Protein AF-A0A5D6YHL6-F1 (afdb_monomer)

Sequence (285 aa):
MSTLKDALGLVLEFVVPGIGGTIFLALDTMSSLCYEMKENEVMCRRVLERLQFVWDELQKIQDENMLRDNQVLPKFGGAINNFMTFLKKHSRKKLLSRLASSRKLAEEVQEFHTEIDFLFKLLNLVHIAEMSAWKQQWEQDQKIQRELMQQLVNNTHLISSELHGGALVEALTELKYEIEVKGQNQSPEQVALMRQTFMSVVRTSKAKVPKLAAIDIAARVPLADAIETLKELADEEEREERRLNSMRHDRLCPECQFEVPCDNVFCGRCGERLGTFRKAAAAKP

Mean predicted aligned error: 13.37 Å

Solvent-accessible surface area (backbone atoms only — not comparable to full-atom values): 16421 Å² total; per-residue (Å²): 135,82,82,78,69,48,33,41,53,54,59,66,68,36,58,24,65,97,71,77,40,34,56,69,60,50,54,56,54,42,53,60,39,26,64,52,36,58,59,48,20,68,63,46,42,55,51,49,56,52,53,49,49,52,53,60,52,54,63,68,42,72,60,49,60,65,41,58,79,67,40,44,62,65,53,51,27,48,53,52,39,53,51,48,51,49,37,65,61,54,40,73,52,50,68,56,46,44,64,41,39,43,65,61,51,52,52,55,53,52,49,50,51,52,54,49,50,51,52,32,54,77,68,70,46,72,86,43,66,76,75,55,49,59,71,72,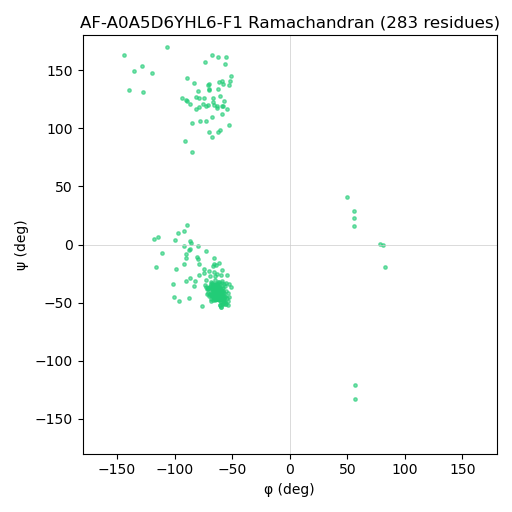44,44,66,56,48,53,48,52,28,50,54,47,46,52,60,53,58,72,40,54,66,59,50,58,73,75,40,58,71,69,64,35,34,50,32,52,44,49,33,48,45,37,52,76,74,43,36,87,83,45,57,71,68,58,45,50,51,50,51,53,45,51,55,52,50,38,70,75,66,68,56,82,61,78,80,78,69,84,76,54,70,88,75,50,77,51,71,67,58,51,52,50,53,53,47,54,52,50,55,50,51,51,51,49,50,52,53,54,56,72,67,58,53,70,40,64,36,91,88,77,63,46,79,34,55,56,87,49,57,48,33,93,86,81,63,50,77,44,77,86,74,75,79,77,78,80,80,77,131

Radius of gyration: 29.09 Å; Cα contacts (8 Å, |Δi|>4): 238; chains: 1; bounding box: 81×60×69 Å

Structure (mmCIF, N/CA/C/O backbone):
data_AF-A0A5D6YHL6-F1
#
_entry.id   AF-A0A5D6YHL6-F1
#
loop_
_atom_site.group_PDB
_atom_site.id
_atom_site.type_symbol
_atom_site.label_atom_id
_atom_site.label_alt_id
_atom_site.label_comp_id
_atom_site.label_asym_id
_atom_site.label_entity_id
_atom_site.label_seq_id
_atom_site.pdbx_PDB_ins_code
_atom_site.Cartn_x
_atom_site.Cartn_y
_atom_site.Cartn_z
_atom_site.occupancy
_atom_site.B_iso_or_equiv
_atom_site.auth_seq_id
_atom_site.auth_comp_id
_atom_site.auth_asym_id
_atom_site.auth_atom_id
_atom_site.pdbx_PDB_model_num
ATOM 1 N N . MET A 1 1 ? 26.457 -19.308 -30.724 1.00 34.94 1 MET A N 1
ATOM 2 C CA . MET A 1 1 ? 25.020 -18.984 -30.600 1.00 34.94 1 MET A CA 1
ATOM 3 C C . MET A 1 1 ? 24.812 -18.264 -29.275 1.00 34.94 1 MET A C 1
ATOM 5 O O . MET A 1 1 ? 24.469 -18.902 -28.291 1.00 34.94 1 MET A O 1
ATOM 9 N N . SER A 1 2 ? 25.118 -16.964 -29.219 1.00 39.31 2 SER A N 1
ATOM 10 C CA . SER A 1 2 ? 24.796 -16.140 -28.052 1.00 39.31 2 SER A CA 1
ATOM 11 C C . SER A 1 2 ? 23.316 -15.787 -28.125 1.00 39.31 2 SER A C 1
ATOM 13 O O . SER A 1 2 ? 22.878 -15.163 -29.090 1.00 39.31 2 SER A O 1
ATOM 15 N N . THR A 1 3 ? 22.542 -16.213 -27.138 1.00 42.41 3 THR A N 1
ATOM 16 C CA . THR A 1 3 ? 21.175 -15.743 -26.919 1.00 42.41 3 THR A CA 1
ATOM 17 C C . THR A 1 3 ? 21.216 -14.237 -26.672 1.00 42.41 3 THR A C 1
ATOM 19 O O . THR A 1 3 ? 21.521 -13.809 -25.561 1.00 42.41 3 THR A O 1
ATOM 22 N N . LEU A 1 4 ? 20.945 -13.436 -27.708 1.00 43.75 4 LEU A N 1
ATOM 23 C CA . LEU A 1 4 ? 20.456 -12.074 -27.524 1.00 43.75 4 LEU A CA 1
ATOM 24 C C . LEU A 1 4 ? 19.112 -12.212 -26.804 1.00 43.75 4 LEU A C 1
ATOM 26 O O . LEU A 1 4 ? 18.100 -12.512 -27.432 1.00 43.75 4 LEU A O 1
ATOM 30 N N . LYS A 1 5 ? 19.113 -12.071 -25.479 1.00 56.56 5 LYS A N 1
ATOM 31 C CA . LYS A 1 5 ? 17.914 -11.592 -24.802 1.00 56.56 5 LYS A CA 1
ATOM 32 C C . LYS A 1 5 ? 17.848 -10.117 -25.150 1.00 56.56 5 LYS A C 1
ATOM 34 O O . LYS A 1 5 ? 18.695 -9.354 -24.705 1.00 56.56 5 LYS A O 1
ATOM 39 N N . ASP A 1 6 ? 16.928 -9.759 -26.030 1.00 80.38 6 ASP A N 1
ATOM 40 C CA . ASP A 1 6 ? 16.609 -8.360 -26.262 1.00 80.38 6 ASP A CA 1
ATOM 41 C C . ASP A 1 6 ? 16.065 -7.728 -24.964 1.00 80.38 6 ASP A C 1
ATOM 43 O O . ASP A 1 6 ? 15.666 -8.422 -24.020 1.00 80.38 6 ASP A O 1
ATOM 47 N N . ALA A 1 7 ? 16.087 -6.395 -24.882 1.00 83.50 7 ALA A N 1
ATOM 48 C CA . ALA A 1 7 ? 15.601 -5.660 -23.713 1.00 83.50 7 ALA A CA 1
ATOM 49 C C . ALA A 1 7 ? 14.164 -6.070 -23.327 1.00 83.50 7 ALA A C 1
ATOM 51 O O . ALA A 1 7 ? 13.846 -6.180 -22.142 1.00 83.50 7 ALA A O 1
ATOM 52 N N . LEU A 1 8 ? 13.334 -6.402 -24.320 1.00 88.31 8 LEU A N 1
ATOM 53 C CA . LEU A 1 8 ? 11.987 -6.928 -24.123 1.00 88.31 8 LEU A CA 1
ATOM 54 C C . LEU A 1 8 ? 11.986 -8.276 -23.384 1.00 88.31 8 LEU A C 1
ATOM 56 O O . LEU A 1 8 ? 11.248 -8.433 -22.413 1.00 88.31 8 LEU A O 1
ATOM 60 N N . GLY A 1 9 ? 12.831 -9.231 -23.777 1.00 87.56 9 GLY A N 1
ATOM 61 C CA . GLY A 1 9 ? 12.980 -10.510 -23.083 1.00 87.56 9 GLY A CA 1
ATOM 62 C C . GLY A 1 9 ? 13.386 -10.346 -21.616 1.00 87.56 9 GLY A C 1
ATOM 63 O O . GLY A 1 9 ? 12.863 -11.044 -20.750 1.00 87.56 9 GLY A O 1
ATOM 64 N N . LEU A 1 10 ? 14.250 -9.375 -21.299 1.00 88.25 10 LEU A N 1
ATOM 65 C CA . LEU A 1 10 ? 14.609 -9.066 -19.906 1.00 88.25 10 LEU A CA 1
ATOM 66 C C . LEU A 1 10 ? 13.426 -8.546 -19.092 1.00 88.25 10 LEU A C 1
ATOM 68 O O . LEU A 1 10 ? 13.284 -8.914 -17.928 1.00 88.25 10 LEU A O 1
ATOM 72 N N . VAL A 1 11 ? 12.595 -7.700 -19.696 1.00 90.56 11 VAL A N 1
ATOM 73 C CA . VAL A 1 11 ? 11.400 -7.125 -19.071 1.00 90.56 11 VAL A CA 1
ATOM 74 C C . VAL A 1 11 ? 10.338 -8.207 -18.837 1.00 90.56 11 VAL A C 1
ATOM 76 O O . VAL A 1 11 ? 9.804 -8.311 -17.733 1.00 90.56 11 VAL A O 1
ATOM 79 N N . LEU A 1 12 ? 10.061 -9.047 -19.841 1.00 91.75 12 LEU A N 1
ATOM 80 C CA . LEU A 1 12 ? 9.034 -10.097 -19.778 1.00 91.75 12 LEU A CA 1
ATOM 81 C C . LEU A 1 12 ? 9.392 -11.237 -18.817 1.00 91.75 12 LEU A C 1
ATOM 83 O O . LEU A 1 12 ? 8.515 -11.765 -18.131 1.00 91.75 12 LEU A O 1
ATOM 87 N N . GLU A 1 13 ? 10.669 -11.612 -18.752 1.00 92.62 13 GLU A N 1
ATOM 88 C CA . GLU A 1 13 ? 11.144 -12.697 -17.888 1.00 92.62 13 GLU A CA 1
ATOM 89 C C . GLU A 1 13 ? 11.498 -12.236 -16.468 1.00 92.62 13 GLU A C 1
ATOM 91 O O . GLU A 1 13 ? 11.832 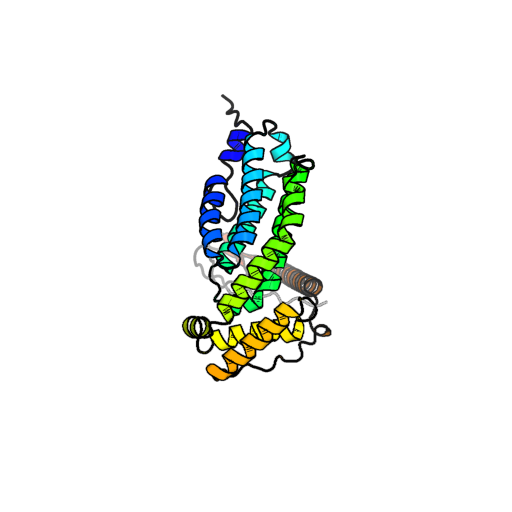-13.065 -15.618 1.00 92.62 13 GLU A O 1
ATOM 96 N N . PHE A 1 14 ? 11.439 -10.931 -16.181 1.00 93.69 14 PHE A N 1
ATOM 97 C CA . PHE A 1 14 ? 11.753 -10.424 -14.852 1.00 93.69 14 PHE A CA 1
ATOM 98 C C . PHE A 1 14 ? 10.762 -10.962 -13.812 1.00 93.69 14 PHE A C 1
ATOM 100 O O . PHE A 1 14 ? 9.556 -10.700 -13.856 1.00 93.69 14 PHE A O 1
ATOM 107 N N . VAL A 1 15 ? 11.301 -11.693 -12.836 1.00 95.69 15 VAL A N 1
ATOM 108 C CA . VAL A 1 15 ? 10.552 -12.210 -11.691 1.00 95.69 15 VAL A CA 1
ATOM 109 C C . VAL A 1 15 ? 10.606 -11.191 -10.568 1.00 95.69 15 VAL A C 1
ATOM 111 O O . VAL A 1 15 ? 11.687 -10.822 -10.110 1.00 95.69 15 VAL A O 1
ATOM 114 N N . VAL A 1 16 ? 9.439 -10.766 -10.089 1.00 95.25 16 VAL A N 1
ATOM 115 C CA . VAL A 1 16 ? 9.362 -9.779 -9.015 1.00 95.25 16 VAL A CA 1
ATOM 116 C C . VAL A 1 16 ? 9.825 -10.407 -7.690 1.00 95.25 16 VAL A C 1
ATOM 118 O O . VAL A 1 16 ? 9.196 -11.366 -7.214 1.00 95.25 16 VAL A O 1
ATOM 121 N N . PRO A 1 17 ? 10.884 -9.870 -7.049 1.00 90.88 17 PRO A N 1
ATOM 122 C CA . PRO A 1 17 ? 11.338 -10.348 -5.746 1.00 90.88 17 PRO A CA 1
ATOM 123 C C . PRO A 1 17 ? 10.231 -10.246 -4.689 1.00 90.88 17 PRO A C 1
ATOM 125 O O . PRO A 1 17 ? 9.501 -9.262 -4.638 1.00 90.88 17 PRO A O 1
ATOM 128 N N . GLY A 1 18 ? 10.091 -11.273 -3.847 1.00 90.62 18 GLY A N 1
ATOM 129 C CA . GLY A 1 18 ? 9.036 -11.355 -2.825 1.00 90.62 18 GLY A CA 1
ATOM 130 C C . GLY A 1 18 ? 7.682 -11.874 -3.331 1.00 90.62 18 GLY A C 1
ATOM 131 O O . GLY A 1 18 ? 6.898 -12.390 -2.536 1.00 90.62 18 GLY A O 1
ATOM 132 N N . ILE A 1 19 ? 7.431 -11.824 -4.646 1.00 92.06 19 ILE A N 1
ATOM 133 C CA . ILE A 1 19 ? 6.210 -12.358 -5.277 1.00 92.06 19 ILE A CA 1
ATOM 134 C C . ILE A 1 19 ? 6.473 -13.721 -5.919 1.00 92.06 19 ILE A C 1
ATOM 136 O O . ILE A 1 19 ? 5.666 -14.635 -5.773 1.00 92.06 19 ILE A O 1
ATOM 140 N N . GLY A 1 20 ? 7.590 -13.848 -6.644 1.00 90.19 20 GLY A N 1
ATOM 141 C CA . GLY A 1 20 ? 7.956 -15.062 -7.382 1.00 90.19 20 GLY A CA 1
ATOM 142 C C . GLY A 1 20 ? 7.276 -15.226 -8.749 1.00 90.19 20 GLY A C 1
ATOM 143 O O . GLY A 1 20 ? 7.559 -16.197 -9.443 1.00 90.19 20 GLY A O 1
ATOM 144 N N . GLY A 1 21 ? 6.414 -14.285 -9.156 1.00 92.62 21 GLY A N 1
ATOM 145 C CA . GLY A 1 21 ? 5.783 -14.232 -10.482 1.00 92.62 21 GLY A CA 1
ATOM 146 C C . GLY A 1 21 ? 6.360 -13.132 -11.379 1.00 92.62 21 GLY A C 1
ATOM 147 O O . GLY A 1 21 ? 7.109 -12.269 -10.914 1.00 92.62 21 GLY A O 1
ATOM 148 N N . THR A 1 22 ? 5.993 -13.150 -12.663 1.00 96.56 22 THR A N 1
ATOM 149 C CA . THR A 1 22 ? 6.334 -12.075 -13.612 1.00 96.56 22 THR A CA 1
ATOM 150 C C . THR A 1 22 ? 5.607 -10.776 -13.264 1.00 96.56 22 THR A C 1
ATOM 152 O O . THR A 1 22 ? 4.599 -10.784 -12.549 1.00 96.56 22 THR A O 1
ATOM 155 N N . ILE A 1 23 ? 6.083 -9.652 -13.808 1.00 96.38 23 ILE A N 1
ATOM 156 C CA . ILE A 1 23 ? 5.430 -8.344 -13.638 1.00 96.38 23 ILE A CA 1
ATOM 157 C C . ILE A 1 23 ? 3.958 -8.394 -14.072 1.00 96.38 23 ILE A C 1
ATOM 159 O O . ILE A 1 23 ? 3.090 -7.946 -13.326 1.00 96.38 23 ILE A O 1
ATOM 163 N N . PHE A 1 24 ? 3.665 -8.992 -15.231 1.00 95.75 24 PHE A N 1
ATOM 164 C CA . PHE A 1 24 ? 2.297 -9.127 -15.740 1.00 95.75 24 PHE A CA 1
ATOM 165 C C . PHE A 1 24 ? 1.369 -9.832 -14.738 1.00 95.75 24 PHE A C 1
ATOM 167 O O . PHE A 1 24 ? 0.319 -9.298 -14.384 1.00 95.75 24 PHE A O 1
ATOM 174 N N . LEU A 1 25 ? 1.781 -10.996 -14.222 1.00 96.38 25 LEU A N 1
ATOM 175 C CA . LEU A 1 25 ? 0.984 -11.760 -13.255 1.00 96.38 25 LEU A CA 1
ATOM 176 C C . LEU A 1 25 ? 0.795 -11.004 -11.934 1.00 96.38 25 LEU A C 1
ATOM 178 O O . LEU A 1 25 ? -0.265 -11.088 -11.308 1.00 96.38 25 LEU A O 1
ATOM 182 N N . ALA A 1 26 ? 1.811 -10.252 -11.503 1.00 97.69 26 ALA A N 1
ATOM 183 C CA . ALA A 1 26 ? 1.716 -9.423 -10.309 1.00 97.69 26 ALA A CA 1
ATOM 184 C C . ALA A 1 26 ? 0.703 -8.278 -10.490 1.00 97.69 26 ALA A C 1
ATOM 186 O O . ALA A 1 26 ? -0.121 -8.060 -9.602 1.00 97.69 26 ALA A O 1
ATOM 187 N N . LEU A 1 27 ? 0.723 -7.580 -11.633 1.00 98.00 27 LEU A N 1
ATOM 188 C CA . LEU A 1 27 ? -0.234 -6.513 -11.967 1.00 98.00 27 LEU A CA 1
ATOM 189 C C . LEU A 1 27 ? -1.673 -7.031 -12.063 1.00 98.00 27 LEU A C 1
ATOM 191 O O . LEU A 1 27 ? -2.579 -6.404 -11.513 1.00 98.00 27 LEU A O 1
ATOM 195 N N . ASP A 1 28 ? -1.876 -8.195 -12.681 1.00 96.81 28 ASP A N 1
ATOM 196 C CA . ASP A 1 28 ? -3.188 -8.848 -12.757 1.00 96.81 28 ASP A CA 1
ATOM 197 C C . ASP A 1 28 ? -3.730 -9.203 -11.360 1.00 96.81 28 ASP A C 1
ATOM 199 O O . ASP A 1 28 ? -4.843 -8.825 -10.982 1.00 96.81 28 ASP A O 1
ATOM 203 N N . THR A 1 29 ? -2.886 -9.808 -10.518 1.00 97.31 29 THR A N 1
ATOM 204 C CA . THR A 1 29 ? -3.239 -10.120 -9.122 1.00 97.31 29 THR A CA 1
ATOM 205 C C . THR A 1 29 ? -3.594 -8.856 -8.331 1.00 97.31 29 THR A C 1
ATOM 207 O O . THR A 1 29 ? -4.544 -8.848 -7.544 1.00 97.31 29 THR A O 1
ATOM 210 N N . MET A 1 30 ? -2.845 -7.767 -8.531 1.00 98.00 30 MET A N 1
ATOM 211 C CA . MET A 1 30 ? -3.113 -6.489 -7.870 1.00 98.00 30 MET A CA 1
ATOM 212 C C . MET A 1 30 ? -4.445 -5.872 -8.298 1.00 98.00 30 MET A C 1
ATOM 214 O O . MET A 1 30 ? -5.084 -5.237 -7.466 1.00 98.00 30 MET A O 1
ATOM 218 N N . SER A 1 31 ? -4.909 -6.099 -9.530 1.00 97.06 31 SER A N 1
ATOM 219 C CA . SER A 1 31 ? -6.234 -5.644 -9.974 1.00 97.06 31 SER A CA 1
ATOM 220 C C . SER A 1 31 ? -7.352 -6.211 -9.097 1.00 97.06 31 SER A C 1
ATOM 222 O O . SER A 1 31 ? -8.176 -5.458 -8.571 1.00 97.06 31 SER A O 1
ATOM 224 N N . SER A 1 32 ? -7.306 -7.521 -8.839 1.00 96.00 32 SER A N 1
ATOM 225 C CA . SER A 1 32 ? -8.266 -8.192 -7.953 1.00 96.00 32 SER A CA 1
ATOM 226 C C . SER A 1 32 ? -8.181 -7.662 -6.519 1.00 96.00 32 SER A C 1
ATOM 228 O O . SER A 1 32 ? -9.198 -7.363 -5.899 1.00 96.00 32 SER A O 1
ATOM 230 N N . LEU A 1 33 ? -6.966 -7.473 -5.997 1.00 97.50 33 LEU A N 1
ATOM 231 C CA . LEU A 1 33 ? -6.776 -6.948 -4.644 1.00 97.50 33 LEU A CA 1
ATOM 232 C C . LEU A 1 33 ? -7.235 -5.490 -4.499 1.00 97.50 33 LEU A C 1
ATOM 234 O O . LEU A 1 33 ? -7.757 -5.133 -3.448 1.00 97.50 33 LEU A O 1
ATOM 238 N N . CYS A 1 34 ? -7.068 -4.652 -5.527 1.00 98.00 34 CYS A N 1
ATOM 239 C CA . CYS A 1 34 ? -7.566 -3.276 -5.529 1.00 98.00 34 CYS A CA 1
ATOM 240 C C . CYS A 1 34 ? -9.092 -3.231 -5.390 1.00 98.00 34 CYS A C 1
ATOM 242 O O . CYS A 1 34 ? -9.596 -2.420 -4.616 1.00 98.00 34 CYS A O 1
ATOM 244 N N . TYR A 1 35 ? -9.816 -4.128 -6.067 1.00 94.69 35 TYR A N 1
ATOM 245 C CA . TYR A 1 35 ? -11.271 -4.247 -5.927 1.00 94.69 35 TYR A CA 1
ATOM 246 C C . TYR A 1 35 ? -11.693 -4.591 -4.484 1.00 94.69 35 TYR A C 1
ATOM 248 O O . TYR A 1 35 ? -12.685 -4.085 -3.964 1.00 94.69 35 TYR A O 1
ATOM 256 N N . GLU A 1 36 ? -10.892 -5.383 -3.767 1.00 95.69 36 GLU A N 1
ATOM 257 C CA . GLU A 1 36 ? -11.148 -5.726 -2.361 1.00 95.69 36 GLU A CA 1
ATOM 258 C C . GLU A 1 36 ? -10.896 -4.567 -1.370 1.00 95.69 36 GLU A C 1
ATOM 260 O O . GLU A 1 36 ? -11.199 -4.696 -0.179 1.00 95.69 36 GLU A O 1
ATOM 265 N N . MET A 1 37 ? -10.377 -3.418 -1.822 1.00 96.25 37 MET A N 1
ATOM 266 C CA . MET A 1 37 ? -10.035 -2.277 -0.956 1.00 96.25 37 MET A CA 1
ATOM 267 C C . MET A 1 37 ? -11.234 -1.406 -0.538 1.00 96.25 37 MET A C 1
ATOM 269 O O . MET A 1 37 ? -11.058 -0.475 0.262 1.00 96.25 37 MET A O 1
ATOM 273 N N . LYS A 1 38 ? -12.450 -1.730 -1.005 1.00 94.38 38 LYS A N 1
ATOM 274 C CA . LYS A 1 38 ? -13.726 -1.107 -0.599 1.00 94.38 38 LYS A CA 1
ATOM 275 C C . LYS A 1 38 ? -13.715 0.410 -0.810 1.00 94.38 38 LYS A C 1
ATOM 277 O O . LYS A 1 38 ? -13.484 0.873 -1.918 1.00 94.38 38 LYS A O 1
ATOM 282 N N . GLU A 1 39 ? -13.915 1.205 0.243 1.00 95.38 39 GLU A N 1
ATOM 283 C CA . GLU A 1 39 ? -13.923 2.667 0.149 1.00 95.38 39 GLU A CA 1
ATOM 284 C C . GLU A 1 39 ? -12.593 3.268 -0.340 1.00 95.38 39 GLU A C 1
ATOM 286 O O . GLU A 1 39 ? -12.564 4.416 -0.773 1.00 95.38 39 GLU A O 1
ATOM 291 N N . ASN A 1 40 ? -11.504 2.490 -0.313 1.00 96.38 40 ASN A N 1
ATOM 292 C CA . ASN A 1 40 ? -10.183 2.900 -0.794 1.00 96.38 40 ASN A CA 1
ATOM 293 C C . ASN A 1 40 ? -9.862 2.366 -2.207 1.00 96.38 40 ASN A C 1
ATOM 295 O O . ASN A 1 40 ? -8.744 2.573 -2.681 1.00 96.38 40 ASN A O 1
ATOM 299 N N . GLU A 1 41 ? -10.800 1.673 -2.873 1.00 96.25 41 GLU A N 1
ATOM 300 C CA . GLU A 1 41 ? -10.598 1.064 -4.200 1.00 96.25 41 GLU A CA 1
ATOM 301 C C . GLU A 1 41 ? -10.086 2.084 -5.215 1.00 96.25 41 GLU A C 1
ATOM 303 O O . GLU A 1 41 ? -9.057 1.845 -5.842 1.00 96.25 41 GLU A O 1
ATOM 308 N N . VAL A 1 42 ? -10.765 3.228 -5.349 1.00 95.69 42 VAL A N 1
ATOM 309 C CA . VAL A 1 42 ? -10.427 4.248 -6.354 1.00 95.69 42 VAL A CA 1
ATOM 310 C C . VAL A 1 42 ? -8.976 4.700 -6.198 1.00 95.69 42 VAL A C 1
ATOM 312 O O . VAL A 1 42 ? -8.209 4.643 -7.155 1.00 95.69 42 VAL A O 1
ATOM 315 N N . MET A 1 43 ? -8.566 5.048 -4.976 1.00 95.62 43 MET A N 1
ATOM 316 C CA . MET A 1 43 ? -7.202 5.492 -4.678 1.00 95.62 43 MET A CA 1
ATOM 317 C C . MET A 1 43 ? -6.161 4.412 -5.017 1.00 95.62 43 MET A C 1
ATOM 319 O O . MET A 1 43 ? -5.124 4.701 -5.607 1.00 95.62 43 MET A O 1
ATOM 323 N N . CYS A 1 44 ? -6.446 3.147 -4.696 1.00 97.62 44 CYS A N 1
ATOM 324 C CA . CYS A 1 44 ? -5.536 2.035 -4.984 1.00 97.62 44 CYS A CA 1
ATOM 325 C C . CYS A 1 44 ? -5.468 1.717 -6.483 1.00 97.62 44 CYS A C 1
ATOM 327 O O . CYS A 1 44 ? -4.394 1.440 -7.020 1.00 97.62 44 CYS A O 1
ATOM 329 N N . ARG A 1 45 ? -6.598 1.812 -7.186 1.00 96.75 45 ARG A N 1
ATOM 330 C CA . ARG A 1 45 ? -6.655 1.663 -8.638 1.00 96.75 45 ARG A CA 1
ATOM 331 C C 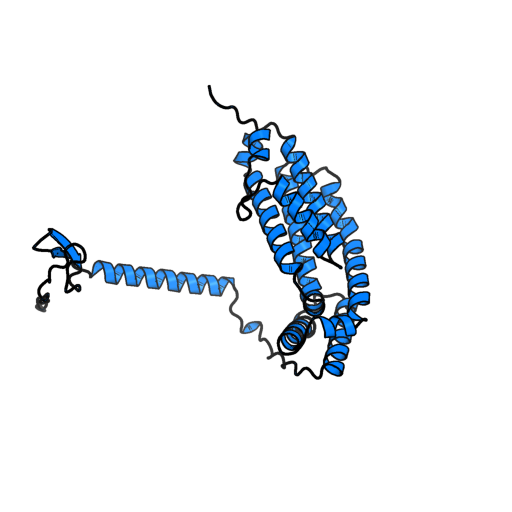. ARG A 1 45 ? -5.829 2.721 -9.358 1.00 96.75 45 ARG A C 1
ATOM 333 O O . ARG A 1 45 ? -5.149 2.370 -10.312 1.00 96.75 45 ARG A O 1
ATOM 340 N N . ARG A 1 46 ? -5.807 3.970 -8.880 1.00 95.75 46 ARG A N 1
ATOM 341 C CA . ARG A 1 46 ? -4.938 5.019 -9.447 1.00 95.75 46 ARG A CA 1
ATOM 342 C C . ARG A 1 46 ? -3.460 4.657 -9.374 1.00 95.75 46 ARG A C 1
ATOM 344 O O . ARG A 1 46 ? -2.716 4.930 -10.311 1.00 95.75 46 ARG A O 1
ATOM 351 N N . VAL A 1 47 ? -3.019 4.045 -8.275 1.00 97.19 47 VAL A N 1
ATOM 352 C CA . VAL A 1 47 ? -1.639 3.550 -8.158 1.00 97.19 47 VAL A CA 1
ATOM 353 C C . VAL A 1 47 ? -1.396 2.429 -9.168 1.00 97.19 47 VAL A C 1
ATOM 355 O O . VAL A 1 47 ? -0.406 2.476 -9.897 1.00 97.19 47 VAL A O 1
ATOM 358 N N . LEU A 1 48 ? -2.318 1.465 -9.267 1.00 97.94 48 LEU A N 1
ATOM 359 C CA . LEU A 1 48 ? -2.209 0.357 -10.217 1.00 97.94 48 LEU A CA 1
ATOM 360 C C . LEU A 1 48 ? -2.162 0.833 -11.676 1.00 97.94 48 LEU A C 1
ATOM 362 O O . LEU A 1 48 ? -1.292 0.386 -12.414 1.00 97.94 48 LEU A O 1
ATOM 366 N N . GLU A 1 49 ? -3.033 1.762 -12.073 1.00 95.94 49 GLU A N 1
ATOM 367 C CA . GLU A 1 49 ? -3.065 2.358 -13.419 1.00 95.94 49 GLU A CA 1
ATOM 368 C C . GLU A 1 49 ? -1.698 2.962 -13.781 1.00 95.94 49 GLU A C 1
ATOM 370 O O . GLU A 1 49 ? -1.187 2.775 -14.884 1.00 95.94 49 GLU A O 1
ATOM 375 N N . ARG A 1 50 ? -1.038 3.619 -12.820 1.00 96.25 50 ARG A N 1
ATOM 376 C CA . ARG A 1 50 ? 0.302 4.180 -13.028 1.00 96.25 50 ARG A CA 1
ATOM 377 C C . ARG A 1 50 ? 1.401 3.117 -13.087 1.00 96.25 50 ARG A C 1
ATOM 379 O O . ARG A 1 50 ? 2.330 3.269 -13.873 1.00 96.25 50 ARG A O 1
ATOM 386 N N . LEU A 1 51 ? 1.312 2.046 -12.296 1.00 97.25 51 LEU A N 1
ATOM 387 C CA . LEU A 1 51 ? 2.235 0.907 -12.404 1.00 97.25 51 LEU A CA 1
ATOM 388 C C . LEU A 1 51 ? 2.076 0.188 -13.753 1.00 97.25 51 LEU A C 1
ATOM 390 O O . LEU A 1 51 ? 3.073 -0.186 -14.365 1.00 97.25 51 LEU A O 1
ATOM 394 N N . GLN A 1 52 ? 0.844 0.037 -14.242 1.00 97.00 52 GLN A N 1
ATOM 395 C CA . GLN A 1 52 ? 0.557 -0.509 -15.571 1.00 97.00 52 GLN A CA 1
ATOM 396 C C . GLN A 1 52 ? 1.144 0.378 -16.674 1.00 97.00 52 GLN A C 1
ATOM 398 O O . GLN A 1 52 ? 1.781 -0.137 -17.585 1.00 97.00 52 GLN A O 1
ATOM 403 N N . PHE A 1 53 ? 1.050 1.703 -16.536 1.00 94.94 53 PHE A N 1
ATOM 404 C CA . PHE A 1 53 ? 1.706 2.623 -17.464 1.00 94.94 53 PHE A CA 1
ATOM 405 C C . PHE A 1 53 ? 3.234 2.439 -17.491 1.00 94.94 53 PHE A C 1
ATOM 407 O O . PHE A 1 53 ? 3.822 2.356 -18.566 1.00 94.94 53 PHE A O 1
ATOM 414 N N . VAL A 1 54 ? 3.892 2.312 -16.326 1.00 94.88 54 VAL A N 1
ATOM 415 C CA . VAL A 1 54 ? 5.336 1.991 -16.275 1.00 94.88 54 VAL A CA 1
ATOM 416 C C . VAL A 1 54 ? 5.625 0.692 -17.030 1.00 94.88 54 VAL A C 1
ATOM 418 O O . VAL A 1 54 ? 6.577 0.630 -17.803 1.00 94.88 54 VAL A O 1
ATOM 421 N N . TRP A 1 55 ? 4.809 -0.341 -16.822 1.00 95.75 55 TRP A N 1
ATOM 422 C CA . TRP A 1 55 ? 4.961 -1.627 -17.497 1.00 95.75 55 TRP A CA 1
ATOM 423 C C . TRP A 1 55 ? 4.829 -1.528 -19.023 1.00 95.75 55 TRP A C 1
ATOM 425 O O . TRP A 1 55 ? 5.623 -2.135 -19.746 1.00 95.75 55 TRP A O 1
ATOM 435 N N . ASP A 1 56 ? 3.874 -0.748 -19.519 1.00 94.06 56 ASP A N 1
ATOM 436 C CA . ASP A 1 56 ? 3.683 -0.531 -20.954 1.00 94.06 56 ASP A CA 1
ATOM 437 C C . ASP A 1 56 ? 4.861 0.223 -21.582 1.00 94.06 56 ASP A C 1
ATOM 439 O O . ASP A 1 56 ? 5.283 -0.107 -22.691 1.00 94.06 56 ASP A O 1
ATOM 443 N N . GLU A 1 57 ? 5.438 1.200 -20.876 1.00 92.38 57 GLU A N 1
ATOM 444 C CA . GLU A 1 57 ? 6.625 1.923 -21.345 1.00 92.38 57 GLU A CA 1
ATOM 445 C C . GLU A 1 57 ? 7.889 1.056 -21.308 1.00 92.38 57 GLU A C 1
ATOM 447 O O . GLU A 1 57 ? 8.682 1.090 -22.248 1.00 92.38 57 GLU A O 1
ATOM 452 N N . LEU A 1 58 ? 8.061 0.213 -20.284 1.00 92.88 58 LEU A N 1
ATOM 453 C CA . LEU A 1 58 ? 9.203 -0.703 -20.190 1.00 92.88 58 LEU A CA 1
ATOM 454 C C . LEU A 1 58 ? 9.284 -1.667 -21.378 1.00 92.88 58 LEU A C 1
ATOM 456 O O . LEU A 1 58 ? 10.376 -1.937 -21.869 1.00 92.88 58 LEU A O 1
ATOM 460 N N . GLN A 1 59 ? 8.143 -2.149 -21.875 1.00 92.31 59 GLN A N 1
ATOM 461 C CA . GLN A 1 59 ? 8.090 -3.043 -23.038 1.00 92.31 59 GLN A CA 1
ATOM 462 C C . GLN A 1 59 ? 8.532 -2.368 -24.348 1.00 92.31 59 GLN A C 1
ATOM 464 O O . GLN A 1 59 ? 8.852 -3.055 -25.316 1.00 92.31 59 GLN A O 1
ATOM 469 N N . LYS A 1 60 ? 8.553 -1.031 -24.401 1.00 91.50 60 LYS A N 1
ATOM 470 C CA . LYS A 1 60 ? 8.960 -0.259 -25.587 1.00 91.50 60 LYS A CA 1
ATOM 471 C C . LYS A 1 60 ? 10.457 0.056 -25.596 1.00 91.50 60 LYS A C 1
ATOM 473 O O . LYS A 1 60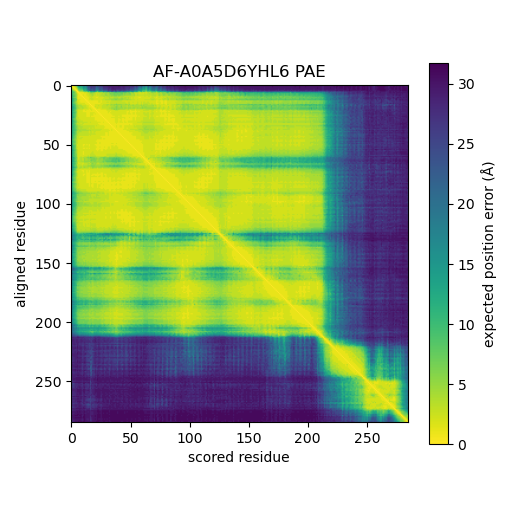 ? 10.977 0.509 -26.617 1.00 91.50 60 LYS A O 1
ATOM 478 N N . ILE A 1 61 ? 11.155 -0.166 -24.481 1.00 89.19 61 ILE A N 1
ATOM 479 C CA . ILE A 1 61 ? 12.580 0.137 -24.348 1.00 89.19 61 ILE A CA 1
ATOM 480 C C . ILE A 1 61 ? 13.399 -0.903 -25.106 1.00 89.19 61 ILE A C 1
ATOM 482 O O . ILE A 1 61 ? 13.279 -2.103 -24.881 1.00 89.19 61 ILE A O 1
ATOM 486 N N . GLN A 1 62 ? 14.267 -0.417 -25.992 1.00 87.06 62 GLN A N 1
ATOM 487 C CA . GLN A 1 62 ? 15.206 -1.247 -26.752 1.00 87.06 62 GLN A CA 1
ATOM 488 C C . GLN A 1 62 ? 16.614 -1.249 -26.140 1.00 87.06 62 GLN A C 1
ATOM 490 O O . GLN A 1 62 ? 17.392 -2.165 -26.392 1.00 87.06 62 GLN A O 1
ATOM 495 N N . ASP A 1 63 ? 16.942 -0.234 -25.335 1.00 85.81 63 ASP A N 1
ATOM 496 C CA . ASP A 1 63 ? 18.253 -0.079 -24.707 1.00 85.81 63 ASP A CA 1
ATOM 497 C C . ASP A 1 63 ? 18.342 -0.883 -23.400 1.00 85.81 63 ASP A C 1
ATOM 499 O O . ASP A 1 63 ? 17.805 -0.502 -22.358 1.00 85.81 63 ASP A O 1
ATOM 503 N N . GLU A 1 64 ? 19.042 -2.014 -23.453 1.00 85.69 64 GLU A N 1
ATOM 504 C CA . GLU A 1 64 ? 19.291 -2.874 -22.295 1.00 85.69 64 GLU A CA 1
ATOM 505 C C . GLU A 1 64 ? 20.133 -2.185 -21.208 1.00 85.69 64 GLU A C 1
ATOM 507 O O . GLU A 1 64 ? 19.892 -2.403 -20.015 1.00 85.69 64 GLU A O 1
ATOM 512 N N . ASN A 1 65 ? 21.093 -1.335 -21.587 1.00 85.12 65 ASN A N 1
ATOM 513 C CA . ASN A 1 65 ? 21.973 -0.668 -20.626 1.00 85.12 65 ASN A CA 1
ATOM 514 C C . ASN A 1 65 ? 21.177 0.328 -19.785 1.00 85.12 65 ASN A C 1
ATOM 516 O O . ASN A 1 65 ? 21.335 0.371 -18.567 1.00 85.12 65 ASN A O 1
ATOM 520 N N . MET A 1 66 ? 20.223 1.035 -20.401 1.00 84.44 66 MET A N 1
ATOM 521 C CA . MET A 1 66 ? 19.288 1.901 -19.682 1.00 84.44 66 MET A CA 1
ATOM 522 C C . MET A 1 66 ? 18.565 1.152 -18.550 1.00 84.44 66 MET A C 1
ATOM 524 O O . MET A 1 66 ? 18.410 1.703 -17.457 1.00 84.44 66 MET A O 1
ATOM 528 N N . LEU A 1 67 ? 18.142 -0.095 -18.787 1.00 85.12 67 LEU A N 1
ATOM 529 C CA . LEU A 1 67 ? 17.438 -0.914 -17.795 1.00 85.12 67 LEU A CA 1
ATOM 530 C C . LEU A 1 67 ? 18.366 -1.399 -16.675 1.00 85.12 67 LEU A C 1
ATOM 532 O O . LEU A 1 67 ? 17.975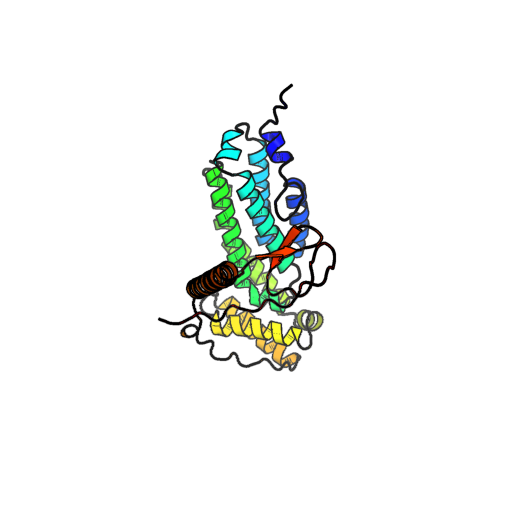 -1.383 -15.501 1.00 85.12 67 LEU A O 1
ATOM 536 N N . ARG A 1 68 ? 19.577 -1.847 -17.035 1.00 86.50 68 ARG A N 1
ATOM 537 C CA . ARG A 1 68 ? 20.554 -2.422 -16.098 1.00 86.50 68 ARG A CA 1
ATOM 538 C C . ARG A 1 68 ? 21.247 -1.361 -15.256 1.00 86.50 68 ARG A C 1
ATOM 540 O O . ARG A 1 68 ? 21.212 -1.459 -14.030 1.00 86.50 68 ARG A O 1
ATOM 547 N N . ASP A 1 69 ? 21.820 -0.349 -15.895 1.00 85.06 69 ASP A N 1
ATOM 548 C CA . ASP A 1 69 ? 22.673 0.648 -15.243 1.00 85.06 69 ASP A CA 1
ATOM 549 C C . ASP A 1 69 ? 21.868 1.505 -14.263 1.00 85.06 69 ASP A C 1
ATOM 551 O O . ASP A 1 69 ? 22.313 1.777 -13.148 1.00 85.06 69 ASP A O 1
ATOM 555 N N . ASN A 1 70 ? 20.625 1.844 -14.622 1.00 85.62 70 ASN A N 1
ATOM 556 C CA . ASN A 1 70 ? 19.724 2.598 -13.746 1.00 85.62 70 ASN A CA 1
ATOM 557 C C . ASN A 1 70 ? 18.940 1.715 -12.761 1.00 85.62 70 ASN A C 1
ATOM 559 O O . ASN A 1 70 ? 18.124 2.226 -11.988 1.00 85.62 70 ASN A O 1
ATOM 563 N N . GLN A 1 71 ? 19.167 0.395 -12.773 1.00 90.75 71 GLN A N 1
ATOM 564 C CA . GLN A 1 71 ? 18.469 -0.584 -11.934 1.00 90.75 71 GLN A CA 1
ATOM 565 C C . GLN A 1 71 ? 16.939 -0.435 -11.994 1.00 90.75 71 GLN A C 1
ATOM 567 O O . GLN A 1 71 ? 16.250 -0.530 -10.973 1.00 90.75 71 GLN A O 1
ATOM 572 N N . VAL A 1 72 ? 16.394 -0.193 -13.189 1.00 92.00 72 VAL A N 1
ATOM 573 C CA . VAL A 1 72 ? 14.970 0.130 -13.359 1.00 92.00 72 VAL A CA 1
ATOM 574 C C . VAL A 1 72 ? 14.090 -1.050 -12.953 1.00 92.00 72 VAL A C 1
ATOM 576 O O . VAL A 1 72 ? 13.159 -0.878 -12.169 1.00 92.00 72 VAL A O 1
ATOM 579 N N . LEU A 1 73 ? 14.416 -2.258 -13.428 1.00 93.44 73 LEU A N 1
ATOM 580 C CA . LEU A 1 73 ? 13.637 -3.468 -13.141 1.00 93.44 73 LEU A CA 1
ATOM 581 C C . LEU A 1 73 ? 13.636 -3.834 -11.645 1.00 93.44 73 LEU A C 1
ATOM 583 O O . LEU A 1 73 ? 12.550 -4.030 -11.103 1.00 93.44 73 LEU A O 1
ATOM 587 N N . PRO A 1 74 ? 14.780 -3.850 -10.925 1.00 94.06 74 PRO A N 1
ATOM 588 C CA . PRO A 1 74 ? 14.774 -4.022 -9.472 1.00 94.06 74 PRO A CA 1
ATOM 589 C C . PRO A 1 74 ? 13.925 -2.988 -8.725 1.00 94.06 74 PRO A C 1
ATOM 591 O O . PRO A 1 74 ? 13.164 -3.361 -7.834 1.00 94.06 74 PRO A O 1
ATOM 594 N N . LYS A 1 75 ? 14.018 -1.701 -9.087 1.00 95.31 75 LYS A N 1
ATOM 595 C CA . LYS A 1 75 ? 13.243 -0.632 -8.434 1.00 95.31 75 LYS A CA 1
ATOM 596 C C . LYS A 1 75 ? 11.747 -0.775 -8.697 1.00 95.31 75 LYS A C 1
ATOM 598 O O . LYS A 1 75 ? 10.953 -0.680 -7.768 1.00 95.31 75 LYS A O 1
ATOM 603 N N . PHE A 1 76 ? 11.367 -1.063 -9.939 1.00 96.81 76 PHE A N 1
ATOM 604 C CA . PHE A 1 76 ? 9.971 -1.288 -10.296 1.00 96.81 76 PHE A CA 1
ATOM 605 C C . PHE A 1 76 ? 9.407 -2.551 -9.637 1.00 96.81 76 PHE A C 1
ATOM 607 O O . PHE A 1 76 ? 8.314 -2.520 -9.075 1.00 96.81 76 PHE A O 1
ATOM 614 N N . GLY A 1 77 ? 10.181 -3.638 -9.614 1.00 96.56 77 GLY A N 1
ATOM 615 C CA . GLY A 1 77 ? 9.837 -4.848 -8.872 1.00 96.56 77 GLY A CA 1
ATOM 616 C C . GLY A 1 77 ? 9.645 -4.584 -7.375 1.00 96.56 77 GLY A C 1
ATOM 617 O O . GLY A 1 77 ? 8.696 -5.094 -6.782 1.00 96.56 77 GLY A O 1
ATOM 618 N N . GLY A 1 78 ? 10.492 -3.741 -6.778 1.00 97.06 78 GLY A N 1
ATOM 619 C CA . GLY A 1 78 ? 10.341 -3.271 -5.400 1.00 97.06 78 GLY A CA 1
ATOM 620 C C . GLY A 1 78 ? 9.008 -2.556 -5.169 1.00 97.06 78 GLY A C 1
ATOM 621 O O . GLY A 1 78 ? 8.257 -2.957 -4.280 1.00 97.06 78 GLY A O 1
ATOM 622 N N . ALA A 1 79 ? 8.672 -1.581 -6.018 1.00 97.75 79 ALA A N 1
ATOM 623 C CA . ALA A 1 79 ? 7.408 -0.847 -5.945 1.00 97.75 79 ALA A CA 1
ATOM 624 C C . ALA A 1 79 ? 6.186 -1.782 -6.057 1.00 97.75 79 ALA A C 1
ATOM 626 O O . ALA A 1 79 ? 5.263 -1.704 -5.245 1.00 97.75 79 ALA A O 1
ATOM 627 N N . ILE A 1 80 ? 6.205 -2.730 -7.006 1.00 98.38 80 ILE A N 1
ATOM 628 C CA . ILE A 1 80 ? 5.156 -3.754 -7.169 1.00 98.38 80 ILE A CA 1
ATOM 629 C C . ILE A 1 80 ? 5.022 -4.603 -5.898 1.00 98.38 80 ILE A C 1
ATOM 631 O O . ILE A 1 80 ? 3.915 -4.786 -5.388 1.00 98.38 80 ILE A O 1
ATOM 635 N N . ASN A 1 81 ? 6.128 -5.122 -5.363 1.00 98.00 81 ASN A N 1
ATOM 636 C CA . ASN A 1 81 ? 6.095 -5.958 -4.166 1.00 98.00 81 ASN A CA 1
ATOM 637 C C . ASN A 1 81 ? 5.574 -5.195 -2.937 1.00 98.00 81 ASN A C 1
ATOM 639 O O . ASN A 1 81 ? 4.745 -5.720 -2.182 1.00 98.00 81 ASN A O 1
ATOM 643 N N . ASN A 1 82 ? 6.018 -3.951 -2.753 1.00 98.12 82 ASN A N 1
ATOM 644 C CA . ASN A 1 82 ? 5.585 -3.093 -1.653 1.00 98.12 82 ASN A CA 1
ATOM 645 C C . ASN A 1 82 ? 4.084 -2.800 -1.752 1.00 98.12 82 ASN A C 1
ATOM 647 O O . ASN A 1 82 ? 3.353 -2.992 -0.775 1.00 98.12 82 ASN A O 1
ATOM 651 N N . PHE A 1 83 ? 3.603 -2.430 -2.941 1.00 98.50 83 PHE A N 1
ATOM 652 C CA . PHE A 1 83 ? 2.191 -2.137 -3.155 1.00 98.50 83 PHE A CA 1
ATOM 653 C C . PHE A 1 83 ? 1.311 -3.383 -3.001 1.00 98.50 83 PHE A C 1
ATOM 655 O O . PHE A 1 83 ? 0.295 -3.348 -2.307 1.00 98.50 83 PHE A O 1
ATOM 662 N N . MET A 1 84 ? 1.726 -4.534 -3.535 1.00 98.00 84 MET A N 1
ATOM 663 C CA . MET A 1 84 ? 0.988 -5.784 -3.343 1.00 98.00 84 MET A CA 1
ATOM 664 C C . MET A 1 84 ? 0.930 -6.194 -1.861 1.00 98.00 84 MET A C 1
ATOM 666 O O . MET A 1 84 ? -0.105 -6.668 -1.384 1.00 98.00 84 MET A O 1
ATOM 670 N N . THR A 1 85 ? 2.018 -6.004 -1.110 1.00 97.50 85 THR A N 1
ATOM 671 C CA . THR A 1 85 ? 2.049 -6.259 0.340 1.00 97.50 85 THR A CA 1
ATOM 672 C C . THR A 1 85 ? 1.085 -5.335 1.081 1.00 97.50 85 THR A C 1
ATOM 674 O O . THR A 1 85 ? 0.319 -5.794 1.935 1.00 97.50 85 THR A O 1
ATOM 677 N N . PHE A 1 86 ? 1.064 -4.054 0.712 1.00 97.81 86 PHE A N 1
ATOM 678 C CA . PHE A 1 86 ? 0.107 -3.075 1.215 1.00 97.81 86 PHE A CA 1
ATOM 679 C C . PHE A 1 86 ? -1.345 -3.505 0.943 1.00 97.81 86 PHE A C 1
ATOM 681 O O . PHE A 1 86 ? -2.138 -3.604 1.883 1.00 97.81 86 PHE A O 1
ATOM 688 N N . LEU A 1 87 ? -1.683 -3.872 -0.296 1.00 98.12 87 LEU A N 1
ATOM 689 C CA . LEU A 1 87 ? -3.032 -4.315 -0.662 1.00 98.12 87 LEU A CA 1
ATOM 690 C C . LEU A 1 87 ? -3.467 -5.555 0.135 1.00 98.12 87 LEU A C 1
ATOM 692 O O . LEU A 1 87 ? -4.553 -5.581 0.718 1.00 98.12 87 LEU A O 1
ATOM 696 N N . LYS A 1 88 ? -2.601 -6.572 0.247 1.00 96.56 88 LYS A N 1
ATOM 697 C CA . LYS A 1 88 ? -2.881 -7.796 1.027 1.00 96.56 88 LYS A CA 1
ATOM 698 C C . LYS A 1 88 ? -3.108 -7.508 2.514 1.00 96.56 88 LYS A C 1
ATOM 700 O O . LYS A 1 88 ? -3.942 -8.150 3.152 1.00 96.56 88 LYS A O 1
ATOM 705 N N . LYS A 1 89 ? -2.362 -6.555 3.077 1.00 95.06 89 LYS A N 1
ATOM 706 C CA . LYS A 1 89 ? -2.482 -6.140 4.479 1.00 95.06 89 LYS A CA 1
ATOM 707 C C . LYS A 1 89 ? -3.780 -5.370 4.734 1.00 95.06 89 LYS A C 1
ATOM 709 O O . LYS A 1 89 ? -4.417 -5.580 5.766 1.00 95.06 89 LYS A O 1
ATOM 714 N N . HIS A 1 90 ? -4.163 -4.469 3.831 1.00 94.88 90 HIS A N 1
ATOM 715 C CA . HIS A 1 90 ? -5.261 -3.529 4.064 1.00 94.88 90 HIS A CA 1
ATOM 716 C C . HIS A 1 90 ? -6.641 -4.055 3.631 1.00 94.88 90 HIS A C 1
ATOM 718 O O . HIS A 1 90 ? -7.617 -3.770 4.327 1.00 94.88 90 HIS A O 1
ATOM 724 N N . SER A 1 91 ? -6.729 -4.898 2.597 1.00 94.19 91 SER A N 1
ATOM 725 C CA . SER A 1 91 ? -7.979 -5.557 2.145 1.00 94.19 91 SER A CA 1
ATOM 726 C C . SER A 1 91 ? -8.683 -6.356 3.252 1.00 94.19 91 SER A C 1
ATOM 728 O O . SER A 1 91 ? -9.910 -6.395 3.349 1.00 94.19 91 SER A O 1
ATOM 730 N N . ARG A 1 92 ? -7.906 -6.950 4.164 1.00 90.88 92 ARG A N 1
ATOM 731 C CA . ARG A 1 92 ? -8.420 -7.793 5.257 1.00 90.88 92 ARG A CA 1
ATOM 732 C C . ARG A 1 92 ? -8.954 -7.007 6.455 1.00 90.88 92 ARG A C 1
ATOM 734 O O . ARG A 1 92 ? -9.575 -7.597 7.344 1.00 90.88 92 ARG A O 1
ATOM 741 N N . LYS A 1 93 ? -8.713 -5.693 6.521 1.00 92.50 93 LYS A N 1
ATOM 742 C CA . LYS A 1 93 ? -9.087 -4.886 7.687 1.00 92.50 93 LYS A CA 1
ATOM 743 C C . LYS A 1 93 ? -10.602 -4.719 7.802 1.00 92.50 93 LYS A C 1
ATOM 745 O O . LYS A 1 93 ? -11.313 -4.429 6.834 1.00 92.50 93 LYS A O 1
ATOM 750 N N . LYS A 1 94 ? -11.094 -4.837 9.034 1.00 94.25 94 LYS A N 1
ATOM 751 C CA . LYS A 1 94 ? -12.487 -4.552 9.404 1.00 94.25 94 LYS A CA 1
ATOM 752 C C . LYS A 1 94 ? -12.751 -3.047 9.423 1.00 94.25 94 LYS A C 1
ATOM 754 O O . LYS A 1 94 ? -11.818 -2.258 9.549 1.00 94.25 94 LYS A O 1
ATOM 759 N N . LEU A 1 95 ? -14.012 -2.651 9.282 1.00 95.12 95 LEU A N 1
ATOM 760 C CA . LEU A 1 95 ? -14.457 -1.273 9.064 1.00 95.12 95 LEU A CA 1
ATOM 761 C C . LEU A 1 95 ? -13.896 -0.305 10.109 1.00 95.12 95 LEU A C 1
ATOM 763 O O . LEU A 1 95 ? -13.359 0.737 9.748 1.00 95.12 95 LEU A O 1
ATOM 767 N N . LEU A 1 96 ? -13.939 -0.676 11.390 1.00 94.44 96 LEU A N 1
ATOM 768 C CA . LEU A 1 96 ? -13.453 0.194 12.461 1.00 94.44 96 LEU A CA 1
ATOM 769 C C . LEU A 1 96 ? -11.930 0.405 12.402 1.00 94.44 96 LEU A C 1
ATOM 771 O O . LEU A 1 96 ? -11.458 1.528 12.554 1.00 94.44 96 LEU A O 1
ATOM 775 N N . SER A 1 97 ? -11.168 -0.648 12.096 1.00 94.62 97 SER A N 1
ATOM 776 C CA . SER A 1 97 ? -9.718 -0.556 11.879 1.00 94.62 97 SER A CA 1
ATOM 777 C C . SER A 1 97 ? -9.373 0.212 10.597 1.00 94.62 97 SER A C 1
ATOM 779 O O . SER A 1 97 ? -8.347 0.892 10.544 1.00 94.62 97 SER A O 1
ATOM 781 N N . ARG A 1 98 ? -10.208 0.137 9.548 1.00 95.38 98 ARG A N 1
ATOM 782 C CA . ARG A 1 98 ? -10.035 0.955 8.333 1.00 95.38 98 ARG A CA 1
ATOM 783 C C . ARG A 1 98 ? -10.255 2.434 8.633 1.00 95.38 98 ARG A C 1
ATOM 785 O O . ARG A 1 98 ? -9.399 3.234 8.278 1.00 95.38 98 ARG A O 1
ATOM 792 N N . LEU A 1 99 ? -11.304 2.779 9.385 1.00 95.88 99 LEU A N 1
ATOM 793 C CA . LEU A 1 99 ? -11.536 4.147 9.856 1.00 95.88 99 LEU A CA 1
ATOM 794 C C . LEU A 1 99 ? -10.344 4.673 10.672 1.00 95.88 99 LEU A C 1
ATOM 796 O O . LEU A 1 99 ? -9.838 5.756 10.385 1.00 95.88 99 LEU A O 1
ATOM 800 N N . ALA A 1 100 ? -9.861 3.889 11.642 1.00 95.00 100 ALA A N 1
ATOM 801 C CA . ALA A 1 100 ? -8.726 4.268 12.485 1.00 95.00 100 ALA A CA 1
ATOM 802 C C . ALA A 1 100 ? -7.416 4.435 11.699 1.00 95.00 100 ALA A C 1
ATOM 804 O O . ALA A 1 100 ? -6.605 5.293 12.026 1.00 95.00 100 ALA A O 1
ATOM 805 N N . SER A 1 101 ? -7.206 3.641 10.645 1.00 94.38 101 SER A N 1
ATOM 806 C CA . SER A 1 101 ? -5.993 3.706 9.820 1.00 94.38 101 SER A CA 1
ATOM 807 C C . SER A 1 101 ? -6.140 4.530 8.538 1.00 94.38 101 SER A C 1
ATOM 809 O O . SER A 1 101 ? -5.220 4.524 7.724 1.00 94.38 101 SER A O 1
ATOM 811 N N . SER A 1 102 ? -7.244 5.265 8.365 1.00 93.81 102 SER A N 1
ATOM 812 C CA . SER A 1 102 ? -7.567 5.977 7.121 1.00 93.81 102 SER A CA 1
ATOM 813 C C . SER A 1 102 ? -6.520 7.027 6.743 1.00 93.81 102 SER A C 1
ATOM 815 O O . SER A 1 102 ? -6.114 7.082 5.585 1.00 93.81 102 SER A O 1
ATOM 817 N N . ARG A 1 103 ? -6.043 7.834 7.706 1.00 93.44 103 ARG A N 1
ATOM 818 C CA . ARG A 1 103 ? -4.978 8.820 7.451 1.00 93.44 103 ARG A CA 1
ATOM 819 C C . ARG A 1 103 ? -3.710 8.128 6.965 1.00 93.44 103 ARG A C 1
ATOM 821 O O . ARG A 1 103 ? -3.197 8.464 5.906 1.00 93.44 103 ARG A O 1
ATOM 828 N N . LYS A 1 104 ? -3.235 7.145 7.732 1.00 93.25 104 LYS A N 1
ATOM 829 C CA . LYS A 1 104 ? -2.002 6.421 7.418 1.00 93.25 104 LYS A CA 1
ATOM 830 C C . LYS A 1 104 ? -2.092 5.710 6.063 1.00 93.25 104 LYS A C 1
ATOM 832 O O . LYS A 1 104 ? -1.138 5.726 5.304 1.00 93.25 104 LYS A O 1
ATOM 837 N N . LEU A 1 105 ? -3.248 5.127 5.743 1.00 95.06 105 LEU A N 1
ATOM 838 C CA . LEU A 1 105 ? -3.503 4.522 4.437 1.00 95.06 105 LEU A CA 1
ATOM 839 C C . LEU A 1 105 ? -3.328 5.552 3.314 1.00 95.06 105 LEU A C 1
ATOM 841 O O . LEU A 1 105 ? -2.641 5.265 2.342 1.00 95.06 105 LEU A O 1
ATOM 845 N N . ALA A 1 106 ? -3.914 6.743 3.454 1.00 94.19 106 ALA A N 1
ATOM 846 C CA . ALA A 1 106 ? -3.779 7.802 2.457 1.00 94.19 106 ALA A CA 1
ATOM 847 C C . ALA A 1 106 ? -2.328 8.304 2.319 1.00 94.19 106 ALA A C 1
ATOM 849 O O . ALA A 1 106 ? -1.887 8.539 1.198 1.00 94.19 106 ALA A O 1
ATOM 850 N N . GLU A 1 107 ? -1.590 8.422 3.429 1.00 94.19 107 GLU A N 1
ATOM 851 C CA . GLU A 1 107 ? -0.151 8.741 3.431 1.00 94.19 107 GLU A CA 1
ATOM 852 C C . GLU A 1 107 ? 0.643 7.680 2.638 1.00 94.19 107 GLU A C 1
ATOM 854 O O . GLU A 1 107 ? 1.344 8.028 1.691 1.00 94.19 107 GLU A O 1
ATOM 859 N N . GLU A 1 108 ? 0.451 6.387 2.934 1.00 96.88 108 GLU A N 1
ATOM 860 C CA . GLU A 1 108 ? 1.115 5.276 2.225 1.00 96.88 108 GLU A CA 1
ATOM 861 C C . GLU A 1 108 ? 0.768 5.270 0.716 1.00 96.88 108 GLU A C 1
ATOM 863 O O . GLU A 1 108 ? 1.640 5.080 -0.130 1.00 96.88 108 GLU A O 1
ATOM 868 N N . VAL A 1 109 ? -0.488 5.546 0.336 1.00 97.06 109 VAL A N 1
ATOM 869 C CA . VAL A 1 109 ? -0.888 5.659 -1.084 1.00 97.06 109 VAL A CA 1
ATOM 870 C C . VAL A 1 109 ? -0.179 6.821 -1.790 1.00 97.06 109 VAL A C 1
ATOM 872 O O . VAL A 1 109 ? 0.281 6.674 -2.925 1.00 97.06 109 VAL A O 1
ATOM 875 N N . GLN A 1 110 ? -0.054 7.972 -1.130 1.00 95.25 110 GLN A N 1
ATOM 876 C CA . GLN A 1 110 ? 0.664 9.123 -1.676 1.00 95.25 110 GLN A CA 1
ATOM 877 C C . GLN A 1 110 ? 2.169 8.842 -1.838 1.00 95.25 110 GLN A C 1
ATOM 879 O O . GLN A 1 110 ? 2.791 9.291 -2.809 1.00 95.25 110 GLN A O 1
ATOM 884 N N . GLU A 1 111 ? 2.759 8.079 -0.918 1.00 96.06 111 GLU A N 1
ATOM 885 C CA . GLU A 1 111 ? 4.146 7.622 -1.015 1.00 96.06 111 GLU A CA 1
ATOM 886 C C . GLU A 1 111 ? 4.356 6.728 -2.244 1.00 96.06 111 GLU A C 1
ATOM 888 O O . GLU A 1 111 ? 5.291 6.981 -3.006 1.00 96.06 111 GLU A O 1
ATOM 893 N N . PHE A 1 112 ? 3.448 5.786 -2.534 1.00 97.31 112 PHE A N 1
ATOM 894 C CA . PHE A 1 112 ? 3.523 4.982 -3.764 1.00 97.31 112 PHE A CA 1
ATOM 895 C C . PHE A 1 112 ? 3.485 5.844 -5.026 1.00 97.31 112 PHE A C 1
ATOM 897 O O . PHE A 1 112 ? 4.255 5.627 -5.961 1.00 97.31 112 PHE A O 1
ATOM 904 N N . HIS A 1 113 ? 2.636 6.871 -5.064 1.00 95.69 113 HIS A N 1
ATOM 905 C CA . HIS A 1 113 ? 2.634 7.804 -6.188 1.00 95.69 113 HIS A CA 1
ATOM 906 C C . HIS A 1 113 ? 3.969 8.538 -6.357 1.00 95.69 113 HIS A C 1
ATOM 908 O O . HIS A 1 113 ? 4.396 8.773 -7.489 1.00 95.69 113 HIS A O 1
ATOM 914 N N . THR A 1 114 ? 4.633 8.874 -5.253 1.00 93.44 114 THR A N 1
ATOM 915 C CA . THR A 1 114 ? 5.947 9.530 -5.257 1.00 93.44 114 THR A CA 1
ATOM 916 C C . THR A 1 114 ? 7.056 8.568 -5.695 1.00 93.44 114 THR A C 1
ATOM 918 O O . THR A 1 114 ? 7.951 8.954 -6.449 1.00 93.44 114 THR A O 1
ATOM 921 N N . GLU A 1 115 ? 6.981 7.302 -5.285 1.00 94.56 115 GLU A N 1
ATOM 922 C CA . GLU A 1 115 ? 7.879 6.238 -5.743 1.00 94.56 115 GLU A CA 1
ATOM 923 C C . GLU A 1 115 ? 7.749 6.020 -7.261 1.00 94.56 115 GLU A C 1
ATOM 925 O O . GLU A 1 115 ? 8.751 5.939 -7.974 1.00 94.56 115 GLU A O 1
ATOM 930 N N . ILE A 1 116 ? 6.523 6.032 -7.793 1.00 95.19 116 ILE A N 1
ATOM 931 C CA . ILE A 1 116 ? 6.288 5.919 -9.239 1.00 95.19 116 ILE A CA 1
ATOM 932 C C . ILE A 1 116 ? 6.753 7.180 -9.988 1.00 95.19 116 ILE A C 1
ATOM 934 O O . ILE A 1 116 ? 7.331 7.061 -11.068 1.00 95.19 116 ILE A O 1
ATOM 938 N N . ASP A 1 117 ? 6.590 8.385 -9.420 1.00 92.75 117 ASP A N 1
ATOM 939 C CA . ASP A 1 117 ? 7.163 9.622 -9.991 1.00 92.75 117 ASP A CA 1
ATOM 940 C C . ASP A 1 117 ? 8.693 9.492 -10.163 1.00 92.75 117 ASP A C 1
ATOM 942 O O . ASP A 1 117 ? 9.263 10.009 -11.127 1.00 92.75 117 ASP A O 1
ATOM 946 N N . PHE A 1 118 ? 9.379 8.798 -9.248 1.00 91.75 118 PHE A N 1
ATOM 947 C CA . PHE A 1 118 ? 10.814 8.536 -9.368 1.00 91.75 118 PHE A CA 1
ATOM 948 C C . PHE A 1 118 ? 11.136 7.568 -10.516 1.00 91.75 118 PHE A C 1
ATOM 950 O O . PHE A 1 118 ? 12.074 7.820 -11.273 1.00 91.75 118 PHE A O 1
ATOM 957 N N . LEU A 1 119 ? 10.337 6.514 -10.710 1.00 92.69 119 LEU A N 1
ATOM 958 C CA . LEU A 1 119 ? 10.482 5.608 -11.856 1.00 92.69 119 LEU A CA 1
ATOM 959 C C . LEU A 1 119 ? 10.271 6.333 -13.191 1.00 92.69 119 LEU A C 1
ATOM 961 O O . LEU A 1 119 ? 11.056 6.140 -14.116 1.00 92.69 119 LEU A O 1
ATOM 965 N N . PHE A 1 120 ? 9.283 7.226 -13.280 1.00 91.50 120 PHE A N 1
ATOM 966 C CA . PHE A 1 120 ? 9.083 8.057 -14.473 1.00 91.50 120 PHE A CA 1
ATOM 967 C C . PHE A 1 120 ? 10.309 8.914 -14.794 1.00 91.50 120 PHE A C 1
ATOM 969 O O . PHE A 1 120 ? 10.685 9.031 -15.959 1.00 91.50 120 PHE A O 1
ATOM 976 N N . LYS A 1 121 ? 10.975 9.473 -13.777 1.00 90.62 121 LYS A N 1
ATOM 977 C CA . LYS A 1 121 ? 12.221 10.231 -13.972 1.00 90.62 121 LYS A CA 1
ATOM 978 C C . LYS A 1 121 ? 13.347 9.358 -14.515 1.00 90.62 121 LYS A C 1
ATOM 980 O O . LYS A 1 121 ? 14.006 9.773 -15.459 1.00 90.62 121 LYS A O 1
ATOM 985 N N . LEU A 1 122 ? 13.538 8.157 -13.965 1.00 89.75 122 LEU A N 1
ATOM 986 C CA . LEU A 1 122 ? 14.553 7.214 -14.457 1.00 89.75 122 LEU A CA 1
ATOM 987 C C . LEU A 1 122 ? 14.301 6.785 -15.905 1.00 89.75 122 LEU A C 1
ATOM 989 O O . LEU A 1 122 ? 15.243 6.539 -16.652 1.00 89.75 122 LEU A O 1
ATOM 993 N N . LEU A 1 123 ? 13.030 6.718 -16.298 1.00 87.94 123 LEU A N 1
ATOM 994 C CA . LEU A 1 123 ? 12.613 6.364 -17.648 1.00 87.94 123 LEU A CA 1
ATOM 995 C C . LEU A 1 123 ? 12.564 7.554 -18.621 1.00 87.94 123 LEU A C 1
ATOM 997 O O . LEU A 1 123 ? 12.169 7.378 -19.769 1.00 87.94 123 LEU A O 1
ATOM 1001 N N . ASN A 1 124 ? 12.956 8.760 -18.191 1.00 87.44 124 ASN A N 1
ATOM 1002 C CA . ASN A 1 124 ? 12.823 10.004 -18.960 1.00 87.44 124 ASN A CA 1
ATOM 1003 C C . ASN A 1 124 ? 11.379 10.310 -19.421 1.00 87.44 124 ASN A C 1
ATOM 1005 O O . ASN A 1 124 ? 11.161 11.011 -20.406 1.00 87.44 124 ASN A O 1
ATOM 1009 N N . LEU A 1 125 ? 10.378 9.854 -18.662 1.00 84.69 125 LEU A N 1
ATOM 1010 C CA . LEU A 1 125 ? 8.941 10.036 -18.925 1.00 84.69 125 LEU A CA 1
ATOM 1011 C C . LEU A 1 125 ? 8.380 11.331 -18.307 1.00 84.69 125 LEU A C 1
ATOM 1013 O O . LEU A 1 125 ? 7.174 11.499 -18.146 1.00 84.69 125 LEU A O 1
ATOM 1017 N N . VAL A 1 126 ? 9.252 12.267 -17.931 1.00 74.31 126 VAL A N 1
ATOM 1018 C CA . VAL A 1 126 ? 8.918 13.434 -17.092 1.00 74.31 126 VAL A CA 1
ATOM 1019 C C . VAL A 1 126 ? 7.966 14.446 -17.735 1.00 74.31 126 VAL A C 1
ATOM 1021 O O . VAL A 1 126 ? 7.398 15.284 -17.039 1.00 74.31 126 VAL A O 1
ATOM 1024 N N . HIS A 1 127 ? 7.794 14.387 -19.055 1.00 73.00 127 HIS A N 1
ATOM 1025 C CA . HIS A 1 127 ? 6.923 15.294 -19.808 1.00 73.00 127 HIS A CA 1
ATOM 1026 C C . HIS A 1 127 ? 5.498 14.763 -19.990 1.00 73.00 127 HIS A C 1
ATOM 1028 O O . HIS A 1 127 ? 4.667 15.433 -20.599 1.00 73.00 127 HIS A O 1
ATOM 1034 N N . ILE A 1 128 ? 5.213 13.568 -19.480 1.00 75.00 128 ILE A N 1
ATOM 1035 C CA . ILE A 1 128 ? 3.931 12.905 -19.680 1.00 75.00 128 ILE A CA 1
ATOM 1036 C C . ILE A 1 128 ? 2.905 13.418 -18.659 1.00 75.00 128 ILE A C 1
ATOM 1038 O O . ILE A 1 128 ? 3.216 13.623 -17.481 1.00 75.00 128 ILE A O 1
ATOM 1042 N N . ALA A 1 129 ? 1.670 13.632 -19.122 1.00 78.06 129 ALA A N 1
ATOM 1043 C CA . ALA A 1 129 ? 0.570 14.167 -18.318 1.00 78.06 129 ALA A CA 1
ATOM 1044 C C . ALA A 1 129 ? 0.289 13.312 -17.067 1.00 78.06 129 ALA A C 1
ATOM 1046 O O . ALA A 1 129 ? -0.004 13.847 -15.996 1.00 78.06 129 ALA A O 1
ATOM 1047 N N . GLU A 1 130 ? 0.472 11.995 -17.166 1.00 75.00 130 GLU A N 1
ATOM 1048 C CA . GLU A 1 130 ? 0.356 11.019 -16.082 1.00 75.00 130 GLU A CA 1
ATOM 1049 C C . GLU A 1 130 ? 1.234 11.361 -14.860 1.00 75.00 130 GLU A C 1
ATOM 1051 O O . GLU A 1 130 ? 0.877 10.997 -13.736 1.00 75.00 130 GLU A O 1
ATOM 1056 N N . MET A 1 131 ? 2.348 12.092 -15.026 1.00 76.12 131 MET A N 1
ATOM 1057 C CA . MET A 1 131 ? 3.217 12.495 -13.907 1.00 76.12 131 MET A CA 1
ATOM 1058 C C . MET A 1 131 ? 2.556 13.529 -12.976 1.00 76.12 131 MET A C 1
ATOM 1060 O O . MET A 1 131 ? 2.892 13.609 -11.794 1.00 76.12 131 MET A O 1
ATOM 1064 N N . SER A 1 132 ? 1.618 14.334 -13.480 1.00 78.38 132 SER A N 1
ATOM 1065 C CA . SER A 1 132 ? 0.951 15.392 -12.707 1.00 78.38 132 SER A CA 1
ATOM 1066 C C . SER A 1 132 ? -0.551 15.168 -12.521 1.00 78.38 132 SER A C 1
ATOM 1068 O O . SER A 1 132 ? -1.119 15.708 -11.570 1.00 78.38 132 SER A O 1
ATOM 1070 N N . ALA A 1 133 ? -1.182 14.330 -13.351 1.00 85.06 133 ALA A N 1
ATOM 1071 C CA . ALA A 1 133 ? -2.621 14.065 -13.316 1.00 85.06 133 ALA A CA 1
ATOM 1072 C C . ALA A 1 133 ? -3.109 13.552 -11.951 1.00 85.06 133 ALA A C 1
ATOM 1074 O O . ALA A 1 133 ? -4.129 14.018 -11.439 1.00 85.06 133 ALA A O 1
ATOM 1075 N N . TRP A 1 134 ? -2.354 12.650 -11.313 1.00 88.38 134 TRP A N 1
ATOM 1076 C CA . TRP A 1 134 ? -2.752 12.071 -10.026 1.00 88.38 134 TRP A CA 1
ATOM 1077 C C . TRP A 1 134 ? -2.856 13.124 -8.913 1.00 88.38 134 TRP A C 1
ATOM 1079 O O . TRP A 1 134 ? -3.722 13.018 -8.053 1.00 88.38 134 TRP A O 1
ATOM 1089 N N . LYS A 1 135 ? -2.033 14.183 -8.953 1.00 89.31 135 LYS A N 1
ATOM 1090 C CA . LYS A 1 135 ? -2.058 15.265 -7.951 1.00 89.31 135 LYS A CA 1
ATOM 1091 C C . LYS A 1 135 ? -3.339 16.085 -8.043 1.00 89.31 135 LYS A C 1
ATOM 1093 O O . LYS A 1 135 ? -3.848 16.528 -7.023 1.00 89.31 135 LYS A O 1
ATOM 1098 N N . GLN A 1 136 ? -3.864 16.258 -9.256 1.00 86.69 136 GLN A N 1
ATOM 1099 C CA . GLN A 1 136 ? -5.131 16.954 -9.487 1.00 86.69 136 GLN A CA 1
ATOM 1100 C C . GLN A 1 136 ? -6.331 16.101 -9.055 1.00 86.69 136 GLN A C 1
ATOM 1102 O O . GLN A 1 136 ? -7.314 16.629 -8.549 1.00 86.69 136 GLN A O 1
ATOM 1107 N N . GLN A 1 137 ? -6.243 14.781 -9.237 1.00 90.75 137 GLN A N 1
ATOM 1108 C CA . GLN A 1 137 ? -7.304 13.836 -8.873 1.00 90.75 137 GLN A CA 1
ATOM 1109 C C . GLN A 1 137 ? -7.327 13.520 -7.370 1.00 90.75 137 GLN A C 1
ATOM 1111 O O . GLN A 1 137 ? -8.381 13.210 -6.821 1.00 90.75 137 GLN A O 1
ATOM 1116 N N . TRP A 1 138 ? -6.185 13.645 -6.691 1.00 92.38 138 TRP A N 1
ATOM 1117 C CA . TRP A 1 138 ? -5.996 13.219 -5.306 1.00 92.38 138 TRP A CA 1
ATOM 1118 C C . TRP A 1 138 ? -7.023 13.790 -4.328 1.00 92.38 138 TRP A C 1
ATOM 1120 O O . TRP A 1 138 ? -7.626 13.045 -3.557 1.00 92.38 138 TRP A O 1
ATOM 1130 N N . GLU A 1 139 ? -7.263 15.102 -4.368 1.00 90.81 139 GLU A N 1
ATOM 1131 C CA . GLU A 1 139 ? -8.213 15.750 -3.457 1.00 90.81 139 GLU A CA 1
ATOM 1132 C C . GLU A 1 139 ? -9.642 15.224 -3.653 1.00 90.81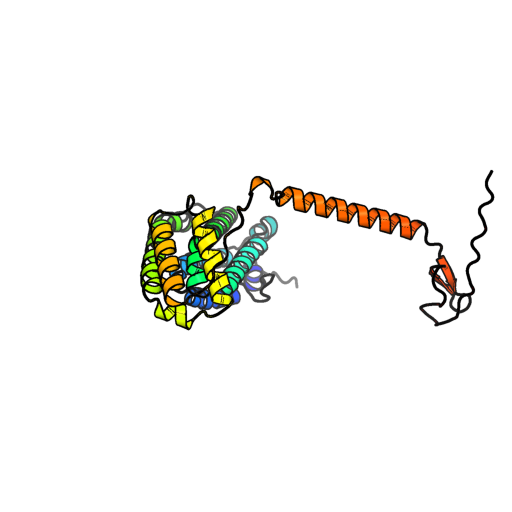 139 GLU A C 1
ATOM 1134 O O . GLU A 1 139 ? -10.383 15.029 -2.682 1.00 90.81 139 GLU A O 1
ATOM 1139 N N . GLN A 1 140 ? -10.017 14.949 -4.906 1.00 92.31 140 GLN A N 1
ATOM 1140 C CA . GLN A 1 140 ? -11.313 14.383 -5.255 1.00 92.31 140 GLN A CA 1
ATOM 1141 C C . GLN A 1 140 ? -11.423 12.925 -4.798 1.00 92.31 140 GLN A C 1
ATOM 1143 O O . GLN A 1 140 ? -12.427 12.560 -4.185 1.00 92.31 140 GLN A O 1
ATOM 1148 N N . ASP A 1 141 ? -10.393 12.110 -5.022 1.00 94.12 141 ASP A N 1
ATOM 1149 C CA . ASP A 1 141 ? -10.379 10.705 -4.610 1.00 94.12 141 ASP A CA 1
ATOM 1150 C C . ASP A 1 141 ? -10.431 10.571 -3.080 1.00 94.12 141 ASP A C 1
ATOM 1152 O O . ASP A 1 141 ? -11.196 9.766 -2.543 1.00 94.12 141 ASP A O 1
ATOM 1156 N N . GLN A 1 142 ? -9.705 11.429 -2.354 1.00 92.25 142 GLN A N 1
ATOM 1157 C CA . GLN A 1 142 ? -9.798 11.503 -0.896 1.00 92.25 142 GLN A CA 1
ATOM 1158 C C . GLN A 1 142 ? -11.196 11.922 -0.424 1.00 92.25 142 GLN A C 1
ATOM 1160 O O . GLN A 1 142 ? -11.677 11.441 0.603 1.00 92.25 142 GLN A O 1
ATOM 1165 N N . LYS A 1 143 ? -11.861 12.833 -1.143 1.00 91.56 143 LYS A N 1
ATOM 1166 C CA . LYS A 1 143 ? -13.234 13.238 -0.821 1.00 91.56 143 LYS A CA 1
ATOM 1167 C C . LYS A 1 143 ? -14.211 12.074 -1.003 1.00 91.56 143 LYS A C 1
ATOM 1169 O O . LYS A 1 143 ? -14.984 11.809 -0.086 1.00 91.56 143 LYS A O 1
ATOM 1174 N N . ILE A 1 144 ? -14.126 11.357 -2.125 1.00 92.94 144 ILE A N 1
ATOM 1175 C CA . ILE A 1 144 ? -14.949 10.170 -2.407 1.00 92.94 144 ILE A CA 1
ATOM 1176 C C . ILE A 1 144 ? -14.748 9.109 -1.317 1.00 92.94 144 ILE A C 1
ATOM 1178 O O . ILE A 1 144 ? -15.721 8.600 -0.761 1.00 92.94 144 ILE A O 1
ATOM 1182 N N . GLN A 1 145 ? -13.495 8.818 -0.958 1.00 94.75 145 GLN A N 1
ATOM 1183 C CA . GLN A 1 145 ? -13.168 7.853 0.093 1.00 94.75 145 GLN A CA 1
ATOM 1184 C C . GLN A 1 145 ? -13.799 8.235 1.441 1.00 94.75 145 GLN A C 1
ATOM 1186 O O . GLN A 1 145 ? -14.400 7.382 2.100 1.00 94.75 145 GLN A O 1
ATOM 1191 N N . ARG A 1 146 ? -13.730 9.515 1.835 1.00 92.44 146 ARG A N 1
ATOM 1192 C CA . ARG A 1 146 ? -14.343 10.005 3.082 1.00 92.44 146 ARG A CA 1
ATOM 1193 C C . ARG A 1 146 ? -15.864 9.894 3.071 1.00 92.44 146 ARG A C 1
ATOM 1195 O O . ARG A 1 146 ? -16.444 9.485 4.075 1.00 92.44 146 ARG A O 1
ATOM 1202 N N . GLU A 1 147 ? -16.511 10.234 1.959 1.00 93.62 147 GLU A N 1
ATOM 1203 C CA . GLU A 1 147 ? -17.970 10.140 1.814 1.00 93.62 147 GLU A CA 1
ATOM 1204 C C . GLU A 1 147 ? -18.450 8.684 1.920 1.00 93.62 147 GLU A C 1
ATOM 1206 O O . GLU A 1 147 ? -19.382 8.390 2.673 1.00 93.62 147 GLU A O 1
ATOM 1211 N N . LEU A 1 148 ? -17.768 7.753 1.245 1.00 94.31 148 LEU A N 1
ATOM 1212 C CA . LEU A 1 148 ? -18.056 6.318 1.341 1.00 94.31 148 LEU A CA 1
ATOM 1213 C C . LEU A 1 148 ? -17.814 5.784 2.758 1.00 94.31 148 LEU A C 1
ATOM 1215 O O . LEU A 1 148 ? -18.655 5.068 3.307 1.00 94.31 148 LEU A O 1
ATOM 1219 N N . MET A 1 149 ? -16.700 6.170 3.386 1.00 95.19 149 MET A N 1
ATOM 1220 C CA . MET A 1 149 ? -16.402 5.809 4.773 1.00 95.19 149 MET A CA 1
ATOM 1221 C C . MET A 1 149 ? -17.509 6.291 5.718 1.00 95.19 149 MET A C 1
ATOM 1223 O O . MET A 1 149 ? -17.986 5.518 6.548 1.00 95.19 149 MET A O 1
ATOM 1227 N N . GLN A 1 150 ? -17.960 7.540 5.571 1.00 94.12 150 GLN A N 1
ATOM 1228 C CA . GLN A 1 150 ? -19.029 8.113 6.387 1.00 94.12 150 GLN A CA 1
ATOM 1229 C C . GLN A 1 150 ? -20.339 7.326 6.256 1.00 94.12 150 GLN A C 1
ATOM 1231 O O . GLN A 1 150 ? -20.977 7.019 7.265 1.00 94.12 150 GLN A O 1
ATOM 1236 N N . GLN A 1 151 ? -20.727 6.958 5.033 1.00 92.69 151 GLN A N 1
ATOM 1237 C CA . GLN A 1 151 ? -21.920 6.142 4.794 1.00 92.69 151 GLN A CA 1
ATOM 1238 C C . GLN A 1 151 ? -21.827 4.777 5.492 1.00 92.69 151 GLN A C 1
ATOM 1240 O O . GLN A 1 151 ? -22.787 4.345 6.134 1.00 92.69 151 GLN A O 1
ATOM 1245 N N . LEU A 1 152 ? -20.662 4.124 5.424 1.00 92.88 152 LEU A N 1
ATOM 1246 C CA . LEU A 1 152 ? -20.438 2.809 6.024 1.00 92.88 152 LEU A CA 1
ATOM 1247 C C . LEU A 1 152 ? -20.497 2.843 7.556 1.00 92.88 152 LEU A C 1
ATOM 1249 O O . LEU A 1 152 ? -21.171 2.011 8.163 1.00 92.88 152 LEU A O 1
ATOM 1253 N N . VAL A 1 153 ? -19.815 3.796 8.198 1.00 92.69 153 VAL A N 1
ATOM 1254 C CA . VAL A 1 153 ? -19.716 3.841 9.672 1.00 92.69 153 VAL A CA 1
ATOM 1255 C C . VAL A 1 153 ? -21.004 4.317 10.346 1.00 92.69 153 VAL A C 1
ATOM 1257 O O . VAL A 1 153 ? -21.281 3.934 11.485 1.00 92.69 153 VAL A O 1
ATOM 1260 N N . ASN A 1 154 ? -21.837 5.080 9.629 1.00 89.81 154 ASN A N 1
ATOM 1261 C CA . ASN A 1 154 ? -23.178 5.440 10.091 1.00 89.81 154 ASN A CA 1
ATOM 1262 C C . ASN A 1 154 ? -24.083 4.207 10.251 1.00 89.81 154 ASN A C 1
ATOM 1264 O O . ASN A 1 154 ? -24.988 4.211 11.087 1.00 89.81 154 ASN A O 1
ATOM 1268 N N . ASN A 1 155 ? -23.811 3.118 9.527 1.00 86.25 155 ASN A N 1
ATOM 1269 C CA . ASN A 1 155 ? -24.476 1.840 9.737 1.00 86.25 155 ASN A CA 1
ATOM 1270 C C . ASN A 1 155 ? -23.778 1.037 10.850 1.00 86.25 155 ASN A C 1
ATOM 1272 O O . ASN A 1 155 ? -23.012 0.103 10.607 1.00 86.25 155 ASN A O 1
ATOM 1276 N N . THR A 1 156 ? -24.066 1.389 12.108 1.00 77.62 156 THR A N 1
ATOM 1277 C CA . THR A 1 156 ? -23.439 0.761 13.289 1.00 77.62 156 THR A CA 1
ATOM 1278 C C . THR A 1 156 ? -23.670 -0.761 13.363 1.00 77.62 156 THR A C 1
ATOM 1280 O O . THR A 1 156 ? -22.864 -1.469 13.971 1.00 77.62 156 THR A O 1
ATOM 1283 N N . HIS A 1 157 ? -24.703 -1.295 12.694 1.00 82.25 157 HIS A N 1
ATOM 1284 C CA . HIS A 1 157 ? -24.918 -2.741 12.604 1.00 82.25 157 HIS A CA 1
ATOM 1285 C C . HIS A 1 157 ? -23.784 -3.461 11.866 1.00 82.25 157 HIS A C 1
ATOM 1287 O O . HIS A 1 157 ? -23.363 -4.527 12.320 1.00 82.25 157 HIS A O 1
ATOM 1293 N N . LEU A 1 158 ? -23.226 -2.867 10.803 1.00 85.56 158 LEU A N 1
ATOM 1294 C CA . LEU A 1 158 ? -22.075 -3.437 10.091 1.00 85.56 158 LEU A CA 1
ATOM 1295 C C . LEU A 1 158 ? -20.873 -3.589 11.026 1.00 85.56 158 LEU A C 1
ATOM 1297 O O . LEU A 1 158 ? -20.262 -4.654 11.080 1.00 85.56 158 LEU A O 1
ATOM 1301 N N . ILE A 1 159 ? -20.594 -2.562 11.835 1.00 86.62 159 ILE A N 1
ATOM 1302 C CA . ILE A 1 159 ? -19.498 -2.582 12.813 1.00 86.62 159 ILE A CA 1
ATOM 1303 C C . ILE A 1 159 ? -19.717 -3.697 13.835 1.00 86.62 159 ILE A C 1
ATOM 1305 O O . ILE A 1 159 ? -18.806 -4.487 14.082 1.00 86.62 159 ILE A O 1
ATOM 1309 N N . SER A 1 160 ? -20.931 -3.788 14.389 1.00 81.44 160 SER A N 1
ATOM 1310 C CA . SER A 1 160 ? -21.257 -4.845 15.346 1.00 81.44 160 SER A CA 1
ATOM 1311 C C . SER A 1 160 ? -21.159 -6.235 14.727 1.00 81.44 160 SER A C 1
ATOM 1313 O O . SER A 1 160 ? -20.727 -7.141 15.408 1.00 81.44 160 SER A O 1
ATOM 1315 N N . SER A 1 161 ? -21.474 -6.415 13.440 1.00 86.88 161 SER A N 1
ATOM 1316 C CA . SER A 1 161 ? -21.371 -7.725 12.784 1.00 86.88 161 SER A CA 1
ATOM 1317 C C . SER A 1 161 ? -19.925 -8.168 12.522 1.00 86.88 161 SER A C 1
ATOM 1319 O O . SER A 1 161 ? -19.636 -9.363 12.540 1.00 86.88 161 SER A O 1
ATOM 1321 N N . GLU A 1 162 ? -19.004 -7.222 12.303 1.00 90.31 162 GLU A N 1
ATOM 1322 C CA . GLU A 1 162 ? -17.610 -7.519 11.958 1.00 90.31 162 GLU A CA 1
ATOM 1323 C C . GLU A 1 162 ? -16.700 -7.740 13.176 1.00 90.31 162 GLU A C 1
ATOM 1325 O O . GLU A 1 162 ? -15.696 -8.448 13.055 1.00 90.31 162 GLU A O 1
ATOM 1330 N N . LEU A 1 163 ? -17.003 -7.119 14.323 1.00 89.44 163 LEU A N 1
ATOM 1331 C CA . LEU A 1 163 ? -16.105 -7.052 15.481 1.00 89.44 163 LEU A CA 1
ATOM 1332 C C . LEU A 1 163 ? -16.847 -7.233 16.807 1.00 89.44 163 LEU A C 1
ATOM 1334 O O . LEU A 1 163 ? -17.831 -6.556 17.090 1.00 89.44 163 LEU A O 1
ATOM 1338 N N . HIS A 1 164 ? -16.295 -8.086 17.672 1.00 89.00 164 HIS A N 1
ATOM 1339 C CA . HIS A 1 164 ? -16.812 -8.354 19.014 1.00 89.00 164 HIS A CA 1
ATOM 1340 C C . HIS A 1 164 ? -15.662 -8.576 20.006 1.00 89.00 164 HIS A C 1
ATOM 1342 O O . HIS A 1 164 ? -14.528 -8.859 19.610 1.00 89.00 164 HIS A O 1
ATOM 1348 N N . GLY A 1 165 ? -15.956 -8.484 21.306 1.00 89.44 165 GLY A N 1
ATOM 1349 C CA . GLY A 1 165 ? -15.017 -8.855 22.369 1.00 89.44 165 GLY A CA 1
ATOM 1350 C C . GLY A 1 165 ? -13.683 -8.103 22.299 1.00 89.44 165 GLY A C 1
ATOM 1351 O O . GLY A 1 165 ? -13.661 -6.883 22.137 1.00 89.44 165 GLY A O 1
ATOM 1352 N N . GLY A 1 166 ? -12.571 -8.833 22.428 1.00 90.38 166 GLY A N 1
ATOM 1353 C CA . GLY A 1 166 ? -11.219 -8.260 22.436 1.00 90.38 166 GLY A CA 1
ATOM 1354 C C . GLY A 1 166 ? -10.862 -7.499 21.156 1.00 90.38 166 GLY A C 1
ATOM 1355 O O . GLY A 1 166 ? -10.359 -6.384 21.244 1.00 90.38 166 GLY A O 1
ATOM 1356 N N . ALA A 1 167 ? -11.215 -8.034 19.983 1.00 90.19 167 ALA A N 1
ATOM 1357 C CA . ALA A 1 167 ? -10.928 -7.395 18.695 1.00 90.19 167 ALA A CA 1
ATOM 1358 C C . ALA A 1 167 ? -11.661 -6.050 18.528 1.00 90.19 167 ALA A C 1
ATOM 1360 O O . ALA A 1 167 ? -11.129 -5.107 17.945 1.00 90.19 167 ALA A O 1
ATOM 1361 N N . LEU A 1 168 ? -12.877 -5.933 19.077 1.00 92.81 168 LEU A N 1
ATOM 1362 C CA . LEU A 1 168 ? -13.595 -4.658 19.108 1.00 92.81 168 LEU A CA 1
ATOM 1363 C C . LEU A 1 168 ? -12.895 -3.641 20.020 1.00 92.81 168 LEU A C 1
ATOM 1365 O O . LEU A 1 168 ? -12.773 -2.473 19.657 1.00 92.81 168 LEU A O 1
ATOM 1369 N N . VAL A 1 169 ? -12.435 -4.075 21.197 1.00 93.25 169 VAL A N 1
ATOM 1370 C CA . VAL A 1 169 ? -11.710 -3.208 22.141 1.00 93.25 169 VAL A CA 1
ATOM 1371 C C . VAL A 1 169 ? -10.393 -2.722 21.538 1.00 93.25 169 VAL A C 1
ATOM 1373 O O . VAL A 1 169 ? -10.072 -1.543 21.671 1.00 93.25 169 VAL A O 1
ATOM 1376 N N . GLU A 1 170 ? -9.659 -3.591 20.849 1.00 93.00 170 GLU A N 1
ATOM 1377 C CA . GLU A 1 170 ? -8.424 -3.244 20.142 1.00 93.00 170 GLU A CA 1
ATOM 1378 C C . GLU A 1 170 ? -8.678 -2.176 19.070 1.00 93.00 170 GLU A C 1
ATOM 1380 O O . GLU A 1 170 ? -8.098 -1.094 19.138 1.00 93.00 170 GLU A O 1
ATOM 1385 N N . ALA A 1 171 ? -9.634 -2.404 18.165 1.00 94.06 171 ALA A N 1
ATOM 1386 C CA . ALA A 1 171 ? -9.969 -1.442 17.114 1.00 94.06 171 ALA A CA 1
ATOM 1387 C C . ALA A 1 171 ? -10.478 -0.095 17.669 1.00 94.06 171 ALA A C 1
ATOM 1389 O O . ALA A 1 171 ? -10.157 0.967 17.136 1.00 94.06 171 ALA A O 1
ATOM 1390 N N . LEU A 1 172 ? -11.239 -0.104 18.771 1.00 94.88 172 LEU A N 1
ATOM 1391 C CA . LEU A 1 172 ? -11.634 1.125 19.470 1.00 94.88 172 LEU A CA 1
ATOM 1392 C C . LEU A 1 172 ? -10.440 1.833 20.122 1.00 94.88 172 LEU A C 1
ATOM 1394 O O . LEU A 1 172 ? -10.425 3.061 20.191 1.00 94.88 172 LEU A O 1
ATOM 1398 N N . THR A 1 173 ? -9.447 1.082 20.596 1.00 94.06 173 THR A N 1
ATOM 1399 C CA . THR A 1 173 ? -8.221 1.640 21.178 1.00 94.06 173 THR A CA 1
ATOM 1400 C C . THR A 1 173 ? -7.371 2.311 20.102 1.00 94.06 173 THR A C 1
ATOM 1402 O O . THR A 1 173 ? -6.928 3.440 20.310 1.00 94.06 173 THR A O 1
ATOM 1405 N N . GLU A 1 174 ? -7.215 1.682 18.932 1.00 94.44 174 GLU A N 1
ATOM 1406 C CA . GLU A 1 174 ? -6.572 2.295 17.760 1.00 94.44 174 GLU A CA 1
ATOM 1407 C C . GLU A 1 174 ? -7.290 3.583 17.340 1.00 94.44 174 GLU A C 1
ATOM 1409 O O . GLU A 1 174 ? -6.659 4.625 17.159 1.00 94.44 174 GLU A O 1
ATOM 1414 N N . LEU A 1 175 ? -8.624 3.540 17.248 1.00 95.31 175 LEU A N 1
ATOM 1415 C CA . LEU A 1 175 ? -9.429 4.702 16.875 1.00 95.31 175 LEU A CA 1
ATOM 1416 C C . LEU A 1 175 ? -9.268 5.848 17.883 1.00 95.31 175 LEU A C 1
ATOM 1418 O O . LEU A 1 175 ? -9.114 7.004 17.494 1.00 95.31 175 LEU A O 1
ATOM 1422 N N . LYS A 1 176 ? -9.267 5.531 19.182 1.00 94.69 176 LYS A N 1
ATOM 1423 C CA . LYS A 1 176 ? -9.045 6.505 20.254 1.00 94.69 176 LYS A CA 1
ATOM 1424 C C . LYS A 1 176 ? -7.648 7.121 20.185 1.00 94.69 176 LYS A C 1
ATOM 1426 O O . LYS A 1 176 ? -7.529 8.335 20.331 1.00 94.69 176 LYS A O 1
ATOM 1431 N N . TYR A 1 177 ? -6.615 6.314 19.932 1.00 93.56 177 TYR A N 1
ATOM 1432 C CA . TYR A 1 177 ? -5.248 6.802 19.729 1.00 93.56 177 TYR A CA 1
ATOM 1433 C C . TYR A 1 177 ? -5.187 7.807 18.586 1.00 93.56 177 TYR A C 1
ATOM 1435 O O . TYR A 1 177 ? -4.642 8.898 18.745 1.00 93.56 177 TYR A O 1
ATOM 1443 N N . GLU A 1 178 ? -5.806 7.479 17.460 1.00 94.44 178 GLU A N 1
ATOM 1444 C CA . GLU A 1 178 ? -5.784 8.345 16.292 1.00 94.44 178 GLU A CA 1
ATOM 1445 C C . GLU A 1 178 ? -6.535 9.672 16.547 1.00 94.44 178 GLU A C 1
ATOM 1447 O O . GLU A 1 178 ? -6.088 10.732 16.111 1.00 94.44 178 GLU A O 1
ATOM 1452 N N . ILE A 1 179 ? -7.614 9.652 17.339 1.00 93.44 179 ILE A N 1
ATOM 1453 C CA . ILE A 1 179 ? -8.345 10.856 17.769 1.00 93.44 179 ILE A CA 1
ATOM 1454 C C . ILE A 1 179 ? -7.521 11.728 18.733 1.00 93.44 179 ILE A C 1
ATOM 1456 O O . ILE A 1 179 ? -7.484 12.950 18.576 1.00 93.44 179 ILE A O 1
ATOM 1460 N N . GLU A 1 180 ? -6.932 11.128 19.770 1.00 92.19 180 GLU A N 1
ATOM 1461 C CA . GLU A 1 180 ? -6.298 11.856 20.881 1.00 92.19 180 GLU A CA 1
ATOM 1462 C C . GLU A 1 180 ? -4.865 12.292 20.556 1.00 92.19 180 GLU A C 1
ATOM 1464 O O . GLU A 1 180 ? -4.457 13.381 20.949 1.00 92.19 180 GLU A O 1
ATOM 1469 N N . VAL A 1 181 ? -4.115 11.474 19.813 1.00 89.31 181 VAL A N 1
ATOM 1470 C CA . VAL A 1 181 ? -2.686 11.700 19.536 1.00 89.31 181 VAL A CA 1
ATOM 1471 C C . VAL A 1 181 ? -2.450 12.272 18.141 1.00 89.31 181 VAL A C 1
ATOM 1473 O O . VAL A 1 181 ? -1.521 13.051 17.944 1.00 89.31 181 VAL A O 1
ATOM 1476 N N . LYS A 1 182 ? -3.270 11.893 17.155 1.00 90.44 182 LYS A N 1
ATOM 1477 C CA . LYS A 1 182 ? -3.078 12.268 15.741 1.00 90.44 182 LYS A CA 1
ATOM 1478 C C . LYS A 1 182 ? -4.181 13.168 15.192 1.00 90.44 182 LYS A C 1
ATOM 1480 O O . LYS A 1 182 ? -4.164 13.500 14.010 1.00 90.44 182 LYS A O 1
ATOM 1485 N N . GLY A 1 183 ? -5.109 13.620 16.037 1.00 86.38 183 GLY A N 1
ATOM 1486 C CA . GLY A 1 183 ? -6.233 14.461 15.622 1.00 86.38 183 GLY A CA 1
ATOM 1487 C C . GLY A 1 183 ? -5.818 15.783 14.963 1.00 86.38 183 GLY A C 1
ATOM 1488 O O . GLY A 1 183 ? -6.502 16.240 14.059 1.00 86.38 183 GLY A O 1
ATOM 1489 N N . GLN A 1 184 ? -4.681 16.369 15.355 1.00 86.81 184 GLN A N 1
ATOM 1490 C CA . GLN A 1 184 ? -4.170 17.613 14.755 1.00 86.81 184 GLN A CA 1
ATOM 1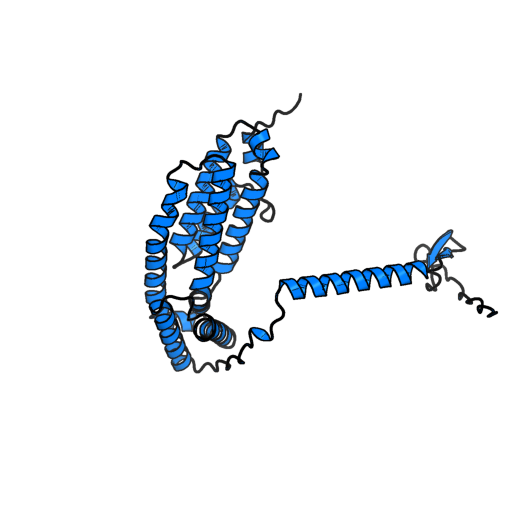491 C C . GLN A 1 184 ? -3.658 17.431 13.316 1.00 86.81 184 GLN A C 1
ATOM 1493 O O . GLN A 1 184 ? -3.628 18.390 12.554 1.00 86.81 184 GLN A O 1
AT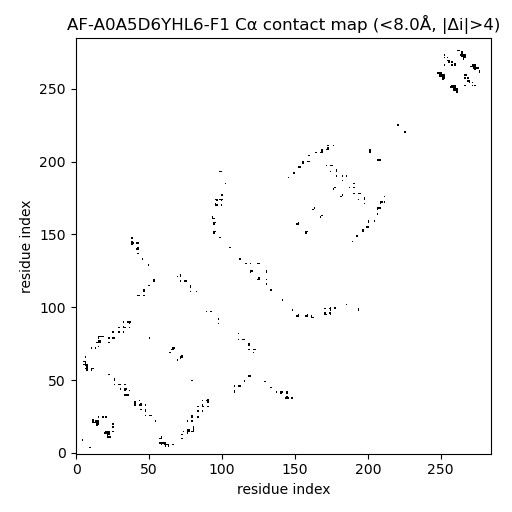OM 1498 N N . ASN A 1 185 ? -3.294 16.204 12.932 1.00 87.12 185 ASN A N 1
ATOM 1499 C CA . ASN A 1 185 ? -2.772 15.880 11.601 1.00 87.12 185 ASN A CA 1
ATOM 1500 C C . ASN A 1 185 ? -3.885 15.448 10.632 1.00 87.12 185 ASN A C 1
ATOM 1502 O O . ASN A 1 185 ? -3.609 14.871 9.583 1.00 87.12 185 ASN A O 1
ATOM 1506 N N . GLN A 1 186 ? -5.148 15.644 11.007 1.00 89.62 186 GLN A N 1
ATOM 1507 C CA . GLN A 1 186 ? -6.313 15.199 10.253 1.00 89.62 186 GLN A CA 1
ATOM 1508 C C . GLN A 1 186 ? -7.285 16.354 10.048 1.00 89.62 186 GLN A C 1
ATOM 1510 O O . GLN A 1 186 ? -7.357 17.280 10.853 1.00 89.62 186 GLN A O 1
ATOM 1515 N N . SER A 1 187 ? -8.077 16.273 8.979 1.00 88.31 187 SER A N 1
ATOM 1516 C CA . SER A 1 187 ? -9.166 17.222 8.749 1.00 88.31 187 SER A CA 1
ATOM 1517 C C . SER A 1 187 ? -10.168 17.188 9.918 1.00 88.31 187 SER A C 1
ATOM 1519 O O . SER A 1 187 ? -10.493 16.083 10.382 1.00 88.31 187 SER A O 1
ATOM 1521 N N . PRO A 1 188 ? -10.712 18.338 10.357 1.00 90.19 188 PRO A N 1
ATOM 1522 C CA . PRO A 1 188 ? -11.717 18.400 11.420 1.00 90.19 188 PRO A CA 1
ATOM 1523 C C . PRO A 1 188 ? -12.911 17.462 11.196 1.00 90.19 188 PRO A C 1
ATOM 1525 O O . PRO A 1 188 ? -13.395 16.839 12.140 1.00 90.19 188 PRO A O 1
ATOM 1528 N N . GLU A 1 189 ? -13.342 17.304 9.945 1.00 90.25 189 GLU A N 1
ATOM 1529 C CA . GLU A 1 189 ? -14.456 16.449 9.532 1.00 90.25 189 GLU A CA 1
ATOM 1530 C C . GLU A 1 189 ? -14.169 14.968 9.817 1.00 90.25 189 GLU A C 1
ATOM 1532 O O . GLU A 1 189 ? -15.003 14.269 10.393 1.00 90.25 189 GLU A O 1
ATOM 1537 N N . GLN A 1 190 ? -12.963 14.500 9.482 1.00 90.88 190 GLN A N 1
ATOM 1538 C CA . GLN A 1 190 ? -12.523 13.129 9.758 1.00 90.88 190 GLN A CA 1
ATOM 1539 C C . GLN A 1 190 ? -12.473 12.858 11.266 1.00 90.88 190 GLN A C 1
ATOM 1541 O O . GLN A 1 190 ? -12.988 11.842 11.734 1.00 90.88 190 GLN A O 1
ATOM 1546 N N . VAL A 1 191 ? -11.908 13.782 12.051 1.00 94.12 191 VAL A N 1
ATOM 1547 C CA . VAL A 1 191 ? -11.839 13.633 13.514 1.00 94.12 191 VAL A CA 1
ATOM 1548 C C . VAL A 1 191 ? -13.240 13.627 14.126 1.00 94.12 191 VAL A C 1
ATOM 1550 O O . VAL A 1 191 ? -13.511 12.831 15.029 1.00 94.12 191 VAL A O 1
ATOM 1553 N N . ALA A 1 192 ? -14.149 14.472 13.634 1.00 94.31 192 ALA A N 1
ATOM 1554 C CA . ALA A 1 192 ? -15.543 14.485 14.066 1.00 94.31 192 ALA A CA 1
ATOM 1555 C C . ALA A 1 192 ? -16.235 13.144 13.773 1.00 94.31 192 ALA A C 1
ATOM 1557 O O . ALA A 1 192 ? -16.850 12.570 14.676 1.00 94.31 192 ALA A O 1
ATOM 1558 N N . LEU A 1 193 ? -16.059 12.597 12.564 1.00 94.50 193 LEU A N 1
ATOM 1559 C CA . LEU A 1 193 ? -16.597 11.291 12.174 1.00 94.50 193 LEU A CA 1
ATOM 1560 C C . LEU A 1 193 ? -16.071 10.162 13.072 1.00 94.50 193 LEU A C 1
ATOM 1562 O O . LEU A 1 193 ? -16.841 9.323 13.551 1.00 94.50 193 LEU A O 1
ATOM 1566 N N . MET A 1 194 ? -14.766 10.157 13.349 1.00 95.88 194 MET A N 1
ATOM 1567 C CA . MET A 1 194 ? -14.136 9.177 14.234 1.00 95.88 194 MET A CA 1
ATOM 1568 C C . MET A 1 194 ? -14.672 9.275 15.664 1.00 95.88 194 MET A C 1
ATOM 1570 O O . MET A 1 194 ? -15.029 8.254 16.253 1.00 95.88 194 MET A O 1
ATOM 1574 N N . ARG A 1 195 ? -14.792 10.491 16.217 1.00 95.50 195 ARG A N 1
ATOM 1575 C CA . ARG A 1 195 ? -15.356 10.722 17.559 1.00 95.50 195 ARG A CA 1
ATOM 1576 C C . ARG A 1 195 ? -16.807 10.263 17.646 1.00 95.50 195 ARG A C 1
ATOM 1578 O O . ARG A 1 195 ? -17.167 9.569 18.596 1.00 95.50 195 ARG A O 1
ATOM 1585 N N . GLN A 1 196 ? -17.628 10.615 16.659 1.00 95.06 196 GLN A N 1
ATOM 1586 C CA . GLN A 1 196 ? -19.028 10.201 16.598 1.00 95.06 196 GLN A CA 1
ATOM 1587 C C . GLN A 1 196 ? -19.154 8.674 16.547 1.00 95.06 196 GLN A C 1
ATOM 1589 O O . GLN A 1 196 ? -19.904 8.090 17.334 1.00 95.06 196 GLN A O 1
ATOM 1594 N N . THR A 1 197 ? -18.379 8.026 15.674 1.00 94.94 197 THR A N 1
ATOM 1595 C CA . THR A 1 197 ? -18.363 6.563 15.536 1.00 94.94 197 THR A CA 1
ATOM 1596 C C . THR A 1 197 ? -17.921 5.899 16.839 1.00 94.94 197 THR A C 1
ATOM 1598 O O . THR A 1 197 ? -18.604 5.004 17.334 1.00 94.94 197 THR A O 1
ATOM 1601 N N . PHE A 1 198 ? -16.834 6.384 17.448 1.00 94.75 198 PHE A N 1
ATOM 1602 C CA . PHE A 1 198 ? -16.322 5.884 18.723 1.00 94.75 198 PHE A CA 1
ATOM 1603 C C . PHE A 1 198 ? -17.390 5.935 19.825 1.00 94.75 198 PHE A C 1
ATOM 1605 O O . PHE A 1 198 ? -17.671 4.920 20.463 1.00 94.75 198 PHE A O 1
ATOM 1612 N N . MET A 1 199 ? -18.035 7.092 20.018 1.00 92.62 199 MET A N 1
ATOM 1613 C CA . MET A 1 199 ? -19.077 7.259 21.037 1.00 92.62 199 MET A CA 1
ATOM 1614 C C . MET A 1 199 ? -20.283 6.351 20.782 1.00 92.62 199 MET A C 1
ATOM 1616 O O . MET A 1 199 ? -20.798 5.738 21.720 1.00 92.62 199 MET A O 1
ATOM 1620 N N . SER A 1 200 ? -20.725 6.245 19.524 1.00 91.88 200 SER A N 1
ATOM 1621 C CA . SER A 1 200 ? -21.854 5.390 19.152 1.00 91.88 200 SER A CA 1
ATOM 1622 C C . SER A 1 200 ? -21.568 3.923 19.483 1.00 91.88 200 SER A C 1
ATOM 1624 O O . SER A 1 200 ? -22.331 3.297 20.221 1.00 91.88 200 SER A O 1
ATOM 1626 N N . VAL A 1 201 ? -20.425 3.405 19.020 1.00 91.94 201 VAL A N 1
ATOM 1627 C CA . VAL A 1 201 ? -20.040 1.996 19.170 1.00 91.94 201 VAL A CA 1
ATOM 1628 C C . VAL A 1 201 ? -19.781 1.628 20.632 1.00 91.94 201 VAL A C 1
ATOM 1630 O O . VAL A 1 201 ? -20.220 0.568 21.075 1.00 91.94 201 VAL A O 1
ATOM 1633 N N . VAL A 1 202 ? -19.119 2.483 21.420 1.00 91.44 202 VAL A N 1
ATOM 1634 C CA . VAL A 1 202 ? -18.916 2.243 22.864 1.00 91.44 202 VAL A CA 1
ATOM 1635 C C . VAL A 1 202 ? -20.256 2.159 23.598 1.00 91.44 202 VAL A C 1
ATOM 1637 O O . VAL A 1 202 ? -20.462 1.249 24.405 1.00 91.44 202 VAL A O 1
ATOM 1640 N N . ARG A 1 203 ? -21.197 3.060 23.284 1.00 89.94 203 ARG A N 1
ATOM 1641 C CA . ARG A 1 203 ? -22.526 3.087 23.909 1.00 89.94 203 ARG A CA 1
ATOM 1642 C C . ARG A 1 203 ? -23.335 1.825 23.607 1.00 89.94 203 ARG A C 1
ATOM 1644 O O . ARG A 1 203 ? -23.992 1.308 24.506 1.00 89.94 203 ARG A O 1
ATOM 1651 N N . THR A 1 204 ? -23.296 1.327 22.372 1.00 88.44 204 THR A N 1
ATOM 1652 C CA . THR A 1 204 ? -24.087 0.154 21.961 1.00 88.44 204 THR A CA 1
ATOM 1653 C C . THR A 1 204 ? -23.435 -1.173 22.346 1.00 88.44 204 THR A C 1
ATOM 1655 O O . THR A 1 204 ? -24.144 -2.130 22.641 1.00 88.44 204 THR A O 1
ATOM 1658 N N . SER A 1 205 ? -22.101 -1.248 22.377 1.00 86.19 205 SER A N 1
ATOM 1659 C CA . SER A 1 205 ? -21.364 -2.496 22.645 1.00 86.19 205 SER A CA 1
ATOM 1660 C C . SER A 1 205 ? -21.023 -2.736 24.118 1.00 86.19 205 SER A C 1
ATOM 1662 O O . SER A 1 205 ? -20.662 -3.855 24.477 1.00 86.19 205 SER A O 1
ATOM 1664 N N . LYS A 1 206 ? -21.096 -1.704 24.975 1.00 82.50 206 LYS A N 1
ATOM 1665 C CA . LYS A 1 206 ? -20.590 -1.729 26.365 1.00 82.50 206 LYS A CA 1
ATOM 1666 C C . LYS A 1 206 ? -19.098 -2.099 26.469 1.00 82.50 206 LYS A C 1
ATOM 1668 O O . LYS A 1 206 ? -18.647 -2.565 27.518 1.00 82.50 206 LYS A O 1
ATOM 1673 N N . ALA A 1 207 ? -18.325 -1.900 25.398 1.00 87.25 207 ALA A N 1
ATOM 1674 C CA . ALA A 1 207 ? -16.895 -2.186 25.374 1.00 87.25 207 ALA A CA 1
ATOM 1675 C C . ALA A 1 207 ? -16.131 -1.323 26.395 1.00 87.25 207 ALA A C 1
ATOM 1677 O O . ALA A 1 207 ? -16.317 -0.107 26.474 1.00 87.25 207 ALA A O 1
ATOM 1678 N N . LYS A 1 208 ? -15.232 -1.947 27.166 1.00 88.81 208 LYS A N 1
ATOM 1679 C CA . LYS A 1 208 ? -14.350 -1.251 28.115 1.00 88.81 208 LYS A CA 1
ATOM 1680 C C . LYS A 1 208 ? -13.044 -0.870 27.420 1.00 88.81 208 LYS A C 1
ATOM 1682 O O . LYS A 1 208 ? -12.094 -1.645 27.423 1.00 88.81 208 LYS A O 1
ATOM 1687 N N . VAL A 1 209 ? -13.012 0.316 26.817 1.00 87.69 209 VAL A N 1
ATOM 1688 C CA . VAL A 1 209 ? -11.815 0.834 26.137 1.00 87.69 209 VAL A CA 1
ATOM 1689 C C . VAL A 1 209 ? -10.827 1.388 27.173 1.00 87.69 209 VAL A C 1
ATOM 1691 O O . VAL A 1 209 ? -11.220 2.242 27.977 1.00 87.69 209 VAL A O 1
ATOM 1694 N N . PRO A 1 210 ? -9.556 0.949 27.175 1.00 87.25 210 PRO A N 1
ATOM 1695 C CA . PRO A 1 210 ? -8.539 1.470 28.079 1.00 87.25 210 PRO A CA 1
ATOM 1696 C C . PRO A 1 210 ? -8.359 2.994 27.984 1.00 87.25 210 PRO A C 1
ATOM 1698 O O . PRO A 1 210 ? -8.626 3.646 26.964 1.00 87.25 210 PRO A O 1
ATOM 1701 N N . LYS A 1 211 ? -7.869 3.595 29.071 1.00 82.12 211 LYS A N 1
ATOM 1702 C CA . LYS A 1 211 ? -7.262 4.926 28.982 1.00 82.12 211 LYS A CA 1
ATOM 1703 C C . LYS A 1 211 ? -5.949 4.770 28.228 1.00 82.12 211 LYS A C 1
ATOM 1705 O O . LYS A 1 211 ? -5.180 3.865 28.543 1.00 82.12 211 LYS A O 1
ATOM 1710 N N . LEU A 1 212 ? -5.702 5.638 27.254 1.00 76.75 212 LEU A N 1
ATOM 1711 C CA . LEU A 1 212 ? -4.355 5.757 26.730 1.00 76.75 212 LEU A CA 1
ATOM 1712 C C . LEU A 1 212 ? -3.529 6.305 27.892 1.00 76.75 212 LEU A C 1
ATOM 1714 O O . LEU A 1 212 ? -3.870 7.353 28.446 1.00 76.75 212 LEU A O 1
ATOM 1718 N N . ALA A 1 213 ? -2.509 5.565 28.329 1.00 68.25 213 ALA A N 1
ATOM 1719 C CA . ALA A 1 213 ? -1.472 6.184 29.141 1.00 68.25 213 ALA A CA 1
ATOM 1720 C C . ALA A 1 213 ? -1.011 7.424 28.370 1.00 68.25 213 ALA A C 1
ATOM 1722 O O . ALA A 1 213 ? -0.970 7.366 27.139 1.00 68.25 213 ALA A O 1
ATOM 1723 N N . ALA A 1 214 ? -0.734 8.538 29.051 1.00 55.66 214 ALA A N 1
ATOM 1724 C CA . ALA A 1 214 ? -0.085 9.665 28.398 1.00 55.66 214 ALA A CA 1
ATOM 1725 C C . ALA A 1 214 ? 1.174 9.098 27.739 1.00 55.66 214 ALA A C 1
ATOM 1727 O O . ALA A 1 214 ? 2.113 8.708 28.430 1.00 55.66 214 ALA A O 1
ATOM 1728 N N . ILE A 1 215 ? 1.124 8.898 26.420 1.00 52.62 215 ILE A N 1
ATOM 1729 C CA . ILE A 1 215 ? 2.270 8.429 25.662 1.00 52.62 215 ILE A CA 1
ATOM 1730 C C . ILE A 1 215 ? 3.182 9.631 25.718 1.00 52.62 215 ILE A C 1
ATOM 1732 O O . ILE A 1 215 ? 2.974 10.600 24.991 1.00 52.62 215 ILE A O 1
ATOM 1736 N N . ASP A 1 216 ? 4.116 9.600 26.656 1.00 51.91 216 ASP A N 1
ATOM 1737 C CA . ASP A 1 216 ? 5.177 10.572 26.697 1.00 51.91 216 ASP A CA 1
ATOM 1738 C C . ASP A 1 216 ? 6.037 10.302 25.464 1.00 51.91 216 ASP A C 1
ATOM 1740 O O . ASP A 1 216 ? 6.885 9.410 25.434 1.00 51.91 216 ASP A O 1
ATOM 1744 N N . ILE A 1 217 ? 5.715 11.007 24.380 1.00 53.41 217 ILE A N 1
ATOM 1745 C CA . ILE A 1 217 ? 6.448 10.925 23.121 1.00 53.41 217 ILE A CA 1
ATOM 1746 C C . ILE A 1 217 ? 7.912 11.328 23.367 1.00 53.41 217 ILE A C 1
ATOM 1748 O O . ILE A 1 217 ? 8.779 10.818 22.666 1.00 53.41 217 ILE A O 1
ATOM 1752 N N . ALA A 1 218 ? 8.198 12.146 24.391 1.00 56.34 218 ALA A N 1
ATOM 1753 C CA . ALA A 1 218 ? 9.560 12.494 24.787 1.00 56.34 218 ALA A CA 1
ATOM 1754 C C . ALA A 1 218 ? 10.287 11.356 25.528 1.00 56.34 218 ALA A C 1
ATOM 1756 O O . ALA A 1 218 ? 11.513 11.325 25.525 1.00 56.34 218 ALA A O 1
ATOM 1757 N N . ALA A 1 219 ? 9.563 10.391 26.106 1.00 57.78 219 ALA A N 1
ATOM 1758 C CA . ALA A 1 219 ? 10.147 9.199 26.729 1.00 57.78 219 ALA A CA 1
ATOM 1759 C C . ALA A 1 219 ? 10.391 8.043 25.739 1.00 57.78 219 ALA A C 1
ATOM 1761 O O . ALA A 1 219 ? 10.918 6.999 26.128 1.00 57.78 219 ALA A O 1
ATOM 1762 N N . ARG A 1 220 ? 9.999 8.181 24.462 1.00 61.59 220 ARG A N 1
ATOM 1763 C CA . ARG A 1 220 ? 10.303 7.184 23.428 1.00 61.59 220 ARG A CA 1
ATOM 1764 C C . ARG A 1 220 ? 11.667 7.463 22.813 1.00 61.59 220 ARG A C 1
ATOM 1766 O O . ARG A 1 220 ? 11.862 8.497 22.187 1.00 61.59 220 ARG A O 1
ATOM 1773 N N . VAL A 1 221 ? 12.558 6.482 22.922 1.00 67.88 221 VAL A N 1
ATOM 1774 C CA . VAL A 1 221 ? 13.817 6.446 22.173 1.00 67.88 221 VAL A CA 1
ATOM 1775 C C . VAL A 1 221 ? 13.489 6.522 20.670 1.00 67.88 221 VAL A C 1
ATOM 1777 O O . VAL A 1 221 ? 12.690 5.705 20.191 1.00 67.88 221 VAL A O 1
ATOM 1780 N N . PRO A 1 222 ? 14.027 7.506 19.926 1.00 78.69 222 PRO A N 1
ATOM 1781 C CA . PRO A 1 222 ? 13.909 7.565 18.475 1.00 78.69 222 PRO A CA 1
ATOM 1782 C C . PRO A 1 222 ? 14.320 6.239 17.830 1.00 78.69 222 PRO A C 1
ATOM 1784 O O . PRO A 1 222 ? 15.237 5.565 18.288 1.00 78.69 222 PRO A O 1
ATOM 1787 N N . LEU A 1 223 ? 13.654 5.849 16.739 1.00 71.62 223 LEU A N 1
ATOM 1788 C CA . LEU A 1 223 ? 13.960 4.580 16.066 1.00 71.62 223 LEU A CA 1
ATOM 1789 C C . LEU A 1 223 ? 15.426 4.514 15.598 1.00 71.62 223 LEU A C 1
ATOM 1791 O O . LEU A 1 223 ? 16.012 3.439 15.615 1.00 71.62 223 LEU A O 1
ATOM 1795 N N . ALA A 1 224 ? 16.010 5.653 15.213 1.00 75.31 224 ALA A N 1
ATOM 1796 C CA . ALA A 1 224 ? 17.423 5.753 14.855 1.00 75.31 224 ALA A CA 1
ATOM 1797 C C . ALA A 1 224 ? 18.331 5.365 16.035 1.00 75.31 224 ALA A C 1
ATOM 1799 O O . ALA A 1 224 ? 19.140 4.452 15.898 1.00 75.31 224 ALA A O 1
ATOM 1800 N N . ASP A 1 225 ? 18.109 5.975 17.198 1.00 79.06 225 ASP A N 1
ATOM 1801 C CA . ASP A 1 225 ? 18.855 5.724 18.433 1.00 79.06 225 ASP A CA 1
ATOM 1802 C C . ASP A 1 225 ? 18.687 4.269 18.906 1.00 79.06 225 ASP A C 1
ATOM 1804 O O . ASP A 1 225 ? 19.645 3.624 19.326 1.00 79.06 225 ASP A O 1
ATOM 1808 N N . ALA A 1 226 ? 17.482 3.701 18.771 1.00 84.56 226 ALA A N 1
ATOM 1809 C CA . ALA A 1 226 ? 17.234 2.294 19.083 1.00 84.56 226 ALA A CA 1
ATOM 1810 C C . ALA A 1 226 ? 17.994 1.346 18.138 1.00 84.56 226 ALA A C 1
ATOM 1812 O O . ALA A 1 226 ? 18.526 0.331 18.582 1.00 84.56 226 ALA A O 1
ATOM 1813 N N . ILE A 1 227 ? 18.067 1.668 16.841 1.00 86.69 227 ILE A N 1
ATOM 1814 C CA . ILE A 1 227 ? 18.862 0.905 15.868 1.00 86.69 227 ILE A CA 1
ATOM 1815 C C . ILE A 1 227 ? 20.354 1.005 16.198 1.00 86.69 227 ILE A C 1
ATOM 1817 O O . ILE A 1 227 ? 21.060 0.007 16.082 1.00 86.69 227 ILE A O 1
ATOM 1821 N N . GLU A 1 228 ? 20.837 2.179 16.601 1.00 87.31 228 GLU A N 1
ATOM 1822 C CA . GLU A 1 228 ? 22.231 2.383 17.005 1.00 87.31 228 GLU A CA 1
ATOM 1823 C C . GLU A 1 228 ? 22.573 1.566 18.255 1.00 87.31 228 GLU A C 1
ATOM 1825 O O . GLU A 1 228 ? 23.516 0.782 18.220 1.00 87.31 228 GLU A O 1
ATOM 1830 N N . THR A 1 229 ? 21.723 1.609 19.285 1.00 88.81 229 THR A N 1
ATOM 1831 C CA . THR A 1 229 ? 21.887 0.778 20.493 1.00 88.81 229 THR A CA 1
ATOM 1832 C C . THR A 1 229 ? 21.908 -0.717 20.153 1.00 88.81 229 THR A C 1
ATOM 1834 O O . THR A 1 229 ? 22.722 -1.472 20.677 1.00 88.81 229 THR A O 1
ATOM 1837 N N . LEU A 1 230 ? 21.033 -1.173 19.250 1.00 89.50 230 LEU A N 1
ATOM 1838 C CA . LEU A 1 230 ? 21.009 -2.576 18.825 1.00 89.50 230 LEU A CA 1
ATOM 1839 C C . LEU A 1 230 ? 22.275 -2.980 18.056 1.00 89.50 230 LEU A C 1
ATOM 1841 O O . LEU A 1 230 ? 22.717 -4.119 18.192 1.00 89.50 230 LEU A O 1
ATOM 1845 N N . LYS A 1 231 ? 22.864 -2.070 17.272 1.00 92.31 231 LYS A N 1
ATOM 1846 C CA . LYS A 1 231 ? 24.151 -2.312 16.601 1.00 92.31 231 LYS A CA 1
ATOM 1847 C C . LYS A 1 231 ? 25.293 -2.405 17.604 1.00 92.31 231 LYS A C 1
ATOM 1849 O O . LYS A 1 231 ? 26.094 -3.322 17.501 1.00 92.31 231 LYS A O 1
ATOM 1854 N N . GLU A 1 232 ? 25.344 -1.506 18.584 1.00 92.38 232 GLU A N 1
ATOM 1855 C CA . GLU A 1 232 ? 26.379 -1.531 19.624 1.00 92.38 232 GLU A CA 1
ATOM 1856 C C . GLU A 1 232 ? 26.357 -2.838 20.421 1.00 92.38 232 GLU A C 1
ATOM 1858 O O . GLU A 1 232 ? 27.410 -3.434 20.648 1.00 92.38 232 GLU A O 1
ATOM 1863 N N . LEU A 1 233 ? 25.161 -3.312 20.784 1.00 90.56 233 LEU A N 1
ATOM 1864 C CA . LEU A 1 233 ? 24.979 -4.588 21.476 1.00 90.56 233 LEU A CA 1
ATOM 1865 C C . LEU A 1 233 ? 25.397 -5.780 20.607 1.00 90.56 233 LEU A C 1
ATOM 1867 O O . LEU A 1 233 ? 26.060 -6.685 21.106 1.00 90.56 233 LEU A O 1
ATOM 1871 N N . ALA A 1 234 ? 25.052 -5.769 19.317 1.00 87.75 234 ALA A N 1
ATOM 1872 C CA . ALA A 1 234 ? 25.466 -6.816 18.385 1.00 87.75 234 ALA A CA 1
ATOM 1873 C C . ALA A 1 234 ? 26.994 -6.844 18.198 1.00 87.75 234 ALA A C 1
ATOM 1875 O O . ALA A 1 234 ? 27.604 -7.911 18.228 1.00 87.75 234 ALA A O 1
ATOM 1876 N N . ASP A 1 235 ? 27.628 -5.676 18.073 1.00 91.50 235 ASP A N 1
ATOM 1877 C CA . ASP A 1 235 ? 29.083 -5.572 17.959 1.00 91.50 235 ASP A CA 1
ATOM 1878 C C . ASP A 1 235 ? 29.789 -5.998 19.260 1.00 91.50 235 ASP A C 1
ATOM 1880 O O . ASP A 1 235 ? 30.894 -6.543 19.228 1.00 91.50 235 ASP A O 1
ATOM 1884 N N . GLU A 1 236 ? 29.195 -5.725 20.427 1.00 93.25 236 GLU A N 1
ATOM 1885 C CA . GLU A 1 236 ? 29.722 -6.165 21.722 1.00 93.25 236 GLU A CA 1
ATOM 1886 C C . GLU A 1 236 ? 29.610 -7.682 21.906 1.00 93.25 236 GLU A C 1
ATOM 1888 O O . GLU A 1 236 ? 30.588 -8.312 22.319 1.00 93.25 236 GLU A O 1
ATOM 1893 N N . GLU A 1 237 ? 28.482 -8.275 21.517 1.00 90.75 237 GLU A N 1
ATOM 1894 C CA . GLU A 1 237 ? 28.293 -9.727 21.489 1.00 90.75 237 GLU A CA 1
ATOM 1895 C C . GLU A 1 237 ? 29.318 -10.398 20.562 1.00 90.75 237 GLU A C 1
ATOM 1897 O O . GLU A 1 237 ? 30.011 -11.325 20.983 1.00 90.75 237 GLU A O 1
ATOM 1902 N N . GLU A 1 238 ? 29.531 -9.867 19.352 1.00 90.38 238 GLU A N 1
ATOM 1903 C CA . GLU A 1 238 ? 30.529 -10.399 18.418 1.00 90.38 238 GLU A CA 1
ATOM 1904 C C . GLU A 1 238 ? 31.965 -10.276 18.967 1.00 90.38 238 GLU A C 1
ATOM 1906 O O . GLU A 1 238 ? 32.793 -11.181 18.801 1.00 90.38 238 GLU A O 1
ATOM 1911 N N . ARG A 1 239 ? 32.293 -9.173 19.655 1.00 87.06 239 ARG A N 1
ATOM 1912 C CA . ARG A 1 239 ? 33.603 -9.016 20.313 1.00 87.06 239 ARG A CA 1
ATOM 1913 C C . ARG A 1 239 ? 33.802 -10.040 21.426 1.00 87.06 239 ARG A C 1
ATOM 1915 O O . ARG A 1 239 ? 34.900 -10.597 21.524 1.00 87.06 239 ARG A O 1
ATOM 1922 N N . GLU A 1 240 ? 32.782 -10.305 22.238 1.00 87.00 240 GLU A N 1
ATOM 1923 C CA . GLU A 1 240 ? 32.877 -11.296 23.312 1.00 87.00 240 GLU A CA 1
ATOM 1924 C C . GLU A 1 240 ? 32.930 -12.725 22.756 1.00 87.00 240 GLU A C 1
ATOM 1926 O O . GLU A 1 240 ? 33.740 -13.525 23.227 1.00 87.00 240 GLU A O 1
ATOM 1931 N N . GLU A 1 241 ? 32.190 -13.037 21.688 1.00 84.06 241 GLU A N 1
ATOM 1932 C CA . GLU A 1 241 ? 32.324 -14.308 20.969 1.00 84.06 241 GLU A CA 1
ATOM 1933 C C . GLU A 1 241 ? 33.737 -14.499 20.414 1.00 84.06 241 GLU A C 1
ATOM 1935 O O . GLU A 1 241 ? 34.346 -15.548 20.632 1.00 84.06 241 GLU A O 1
ATOM 1940 N N . ARG A 1 242 ? 34.317 -13.482 19.761 1.00 81.38 242 ARG A N 1
ATOM 1941 C CA . ARG A 1 242 ? 35.710 -13.534 19.280 1.00 81.38 242 ARG A CA 1
ATOM 1942 C C . ARG A 1 242 ? 36.700 -13.719 20.428 1.00 81.38 242 ARG A C 1
ATOM 1944 O O . ARG A 1 242 ? 37.668 -14.469 20.281 1.00 81.38 242 ARG A O 1
ATOM 1951 N N . ARG A 1 243 ? 36.466 -13.078 21.579 1.00 79.69 243 ARG A N 1
ATOM 1952 C CA . ARG A 1 243 ? 37.294 -13.244 22.783 1.00 79.69 243 ARG A CA 1
ATOM 1953 C C . ARG A 1 243 ? 37.211 -14.671 23.319 1.00 79.69 243 ARG A C 1
ATOM 1955 O O . ARG A 1 243 ? 38.247 -15.283 23.569 1.00 79.69 243 ARG A O 1
ATOM 1962 N N . LEU A 1 244 ? 36.005 -15.223 23.437 1.00 74.12 244 LEU A N 1
ATOM 1963 C CA . LEU A 1 244 ? 35.773 -16.602 23.867 1.00 74.12 244 LEU A CA 1
ATOM 1964 C C . LEU A 1 244 ? 36.390 -17.607 22.891 1.00 74.12 244 LEU A C 1
ATOM 1966 O O . LEU A 1 244 ? 37.024 -18.565 23.330 1.00 74.12 244 LEU A O 1
ATOM 1970 N N . ASN A 1 245 ? 36.261 -17.373 21.584 1.00 70.00 245 ASN A N 1
ATOM 1971 C CA . ASN A 1 245 ? 36.802 -18.255 20.553 1.00 70.00 245 ASN A CA 1
ATOM 1972 C C . ASN A 1 245 ? 38.340 -18.218 20.516 1.00 70.00 245 ASN A C 1
ATOM 1974 O O . ASN A 1 245 ? 38.970 -19.255 20.363 1.00 70.00 245 ASN A O 1
ATOM 1978 N N . SER A 1 246 ? 38.958 -17.058 20.767 1.00 66.88 246 SER A N 1
ATOM 1979 C CA . SER A 1 246 ? 40.419 -16.915 20.908 1.00 66.88 246 SER A CA 1
ATOM 1980 C C . SER A 1 246 ? 40.985 -17.647 22.139 1.00 66.88 246 SER A C 1
ATOM 1982 O O . SER A 1 246 ? 42.150 -18.037 22.166 1.00 66.88 246 SER A O 1
ATOM 1984 N N . MET A 1 247 ? 40.160 -17.886 23.166 1.00 63.94 247 MET A N 1
ATOM 1985 C CA . MET A 1 247 ? 40.550 -18.653 24.357 1.00 63.94 247 MET A CA 1
A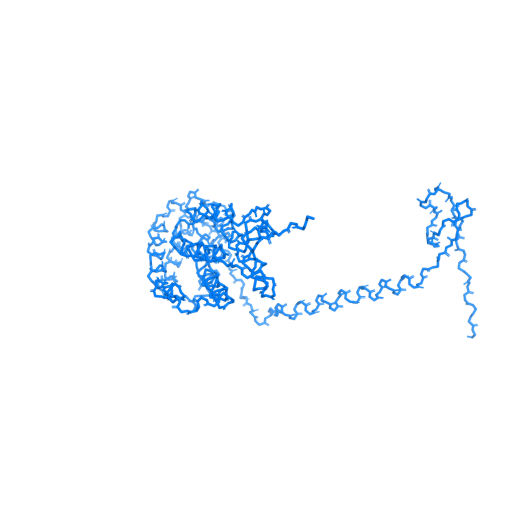TOM 1986 C C . MET A 1 247 ? 40.284 -20.163 24.233 1.00 63.94 247 MET A C 1
ATOM 1988 O O . MET A 1 247 ? 40.718 -20.928 25.109 1.00 63.94 247 MET A O 1
ATOM 1992 N N . ARG A 1 248 ? 39.599 -20.619 23.172 1.00 63.81 248 ARG A N 1
ATOM 1993 C CA . ARG A 1 248 ? 39.418 -22.050 22.902 1.00 63.81 248 ARG A CA 1
ATOM 1994 C C . ARG A 1 248 ? 40.743 -22.626 22.427 1.00 63.81 248 ARG A C 1
ATOM 1996 O O . ARG A 1 248 ? 41.319 -22.196 21.439 1.00 63.81 248 ARG A O 1
ATOM 2003 N N . HIS A 1 249 ? 41.241 -23.589 23.188 1.00 65.56 249 HIS A N 1
ATOM 2004 C CA . HIS A 1 249 ? 42.343 -24.427 22.751 1.00 65.56 249 HIS A CA 1
ATOM 2005 C C . HIS A 1 249 ? 41.711 -25.665 22.130 1.00 65.56 249 HIS A C 1
ATOM 2007 O O . HIS A 1 249 ? 40.887 -26.319 22.778 1.00 65.56 249 HIS A O 1
ATOM 2013 N N . ASP A 1 250 ? 42.080 -25.981 20.897 1.00 75.81 250 ASP A N 1
ATOM 2014 C CA . ASP A 1 250 ? 41.656 -27.213 20.246 1.00 75.81 250 ASP A CA 1
ATOM 2015 C C . ASP A 1 250 ? 42.659 -28.324 20.548 1.00 75.81 250 ASP A C 1
ATOM 2017 O O . ASP A 1 250 ? 43.868 -28.106 20.669 1.00 75.81 250 ASP A O 1
ATOM 2021 N N . ARG A 1 251 ? 42.144 -29.539 20.725 1.00 79.62 251 ARG A N 1
ATOM 2022 C CA . ARG A 1 251 ? 42.942 -30.757 20.864 1.00 79.62 251 ARG A CA 1
ATOM 2023 C C . ARG A 1 251 ? 42.582 -31.724 19.754 1.00 79.62 251 ARG A C 1
ATOM 2025 O O . ARG A 1 251 ? 41.429 -31.809 19.345 1.00 79.62 251 ARG A O 1
ATOM 2032 N N . LEU A 1 252 ? 43.550 -32.514 19.313 1.00 81.44 252 LEU A N 1
ATOM 2033 C CA . LEU A 1 252 ? 43.286 -33.572 18.346 1.00 81.44 252 LEU A CA 1
ATOM 2034 C C . LEU A 1 252 ? 42.683 -34.785 19.057 1.00 81.44 252 LEU A C 1
ATOM 2036 O O . LEU A 1 252 ? 43.184 -35.238 20.089 1.00 81.44 252 LEU A O 1
ATOM 2040 N N . CYS A 1 253 ? 41.599 -35.319 18.500 1.00 81.81 253 CYS A N 1
ATOM 2041 C CA . CYS A 1 253 ? 41.065 -36.609 18.908 1.00 81.81 253 CYS A CA 1
ATOM 2042 C C . CYS A 1 253 ? 42.134 -37.691 18.668 1.00 81.81 253 CYS A C 1
ATOM 2044 O O . CYS A 1 253 ? 42.637 -37.790 17.549 1.00 81.81 253 CYS A O 1
ATOM 2046 N N . PRO A 1 254 ? 42.470 -38.525 19.664 1.00 84.31 254 PRO A N 1
ATOM 2047 C CA . PRO A 1 254 ? 43.513 -39.538 19.508 1.00 84.31 254 PRO A CA 1
ATOM 2048 C C . PRO A 1 254 ? 43.150 -40.607 18.469 1.00 84.31 254 PRO A C 1
ATOM 2050 O O . PRO A 1 254 ? 44.043 -41.164 17.842 1.00 84.31 254 PRO A O 1
ATOM 2053 N N . GLU A 1 255 ? 41.854 -40.854 18.260 1.00 86.06 255 GLU A N 1
ATOM 2054 C CA . GLU A 1 255 ? 41.376 -41.937 17.401 1.00 86.06 255 GLU A CA 1
ATOM 2055 C C . GLU A 1 255 ? 41.254 -41.524 15.931 1.00 86.06 255 GLU A C 1
ATOM 2057 O O . GLU A 1 255 ? 41.697 -42.230 15.032 1.00 86.06 255 GLU A O 1
ATOM 2062 N N . CYS A 1 256 ? 40.661 -40.358 15.661 1.00 88.19 256 CYS A N 1
ATOM 2063 C CA . CYS A 1 256 ? 40.378 -39.924 14.288 1.00 88.19 256 CYS A CA 1
ATOM 2064 C C . CYS A 1 256 ? 41.099 -38.638 13.872 1.00 88.19 256 CYS A C 1
ATOM 2066 O O . CYS A 1 256 ? 40.833 -38.123 12.785 1.00 88.19 256 CYS A O 1
ATOM 2068 N N . GLN A 1 257 ? 41.966 -38.102 14.741 1.00 86.31 257 GLN A N 1
ATOM 2069 C CA . GLN A 1 257 ? 42.729 -36.860 14.548 1.00 86.31 257 GLN A CA 1
ATOM 2070 C C . GLN A 1 257 ? 41.876 -35.620 14.237 1.00 86.31 257 GLN A C 1
ATOM 2072 O O . GLN A 1 257 ? 42.389 -34.607 13.780 1.00 86.31 257 GLN A O 1
ATOM 2077 N N . PHE A 1 258 ? 40.569 -35.676 14.490 1.00 83.88 258 PHE A N 1
ATOM 2078 C CA . PHE A 1 258 ? 39.682 -34.531 14.321 1.00 83.88 258 PHE A CA 1
ATOM 2079 C C . PHE A 1 258 ? 39.959 -33.483 15.404 1.00 83.88 258 PHE A C 1
ATOM 2081 O O . PHE A 1 258 ? 40.135 -33.849 16.568 1.00 83.88 258 PHE A O 1
ATOM 2088 N N . GLU A 1 259 ? 39.988 -32.203 15.036 1.00 82.31 259 GLU A N 1
ATOM 2089 C CA . GLU A 1 259 ? 40.091 -31.100 15.993 1.00 82.31 259 GLU A CA 1
ATOM 2090 C C . GLU A 1 259 ? 38.816 -31.031 16.833 1.00 82.31 259 GLU A C 1
ATOM 2092 O O . GLU A 1 259 ? 37.699 -30.960 16.320 1.00 82.31 259 GLU A O 1
ATOM 2097 N N . VAL A 1 260 ? 38.982 -31.122 18.148 1.00 79.75 260 VAL A N 1
ATOM 2098 C CA . VAL A 1 260 ? 37.886 -31.072 19.105 1.00 79.75 260 VAL A CA 1
ATOM 2099 C C . VAL A 1 260 ? 38.198 -30.003 20.151 1.00 79.75 260 VAL A C 1
ATOM 2101 O O . VAL A 1 260 ? 39.281 -30.043 20.743 1.00 79.75 260 VAL A O 1
ATOM 2104 N N . PRO A 1 261 ? 37.248 -29.101 20.447 1.00 81.00 261 PRO A N 1
ATOM 2105 C CA . PRO A 1 261 ? 37.385 -28.147 21.540 1.00 81.00 261 PRO A CA 1
ATOM 2106 C C . PRO A 1 261 ? 37.740 -28.832 22.870 1.00 81.00 261 PRO A C 1
ATOM 2108 O O . PRO A 1 261 ? 37.210 -29.898 23.206 1.00 81.00 261 PRO A O 1
ATOM 2111 N N . CYS A 1 262 ? 38.672 -28.258 23.639 1.00 76.19 262 CYS A N 1
ATOM 2112 C CA . CYS A 1 262 ? 39.171 -28.882 24.874 1.00 76.19 262 CYS A CA 1
ATOM 2113 C C . CYS A 1 262 ? 38.115 -29.048 25.986 1.00 76.19 262 CYS A C 1
ATOM 2115 O O . CYS A 1 262 ? 38.327 -29.840 26.907 1.00 76.19 262 CYS A O 1
ATOM 2117 N N . ASP A 1 263 ? 36.996 -28.330 25.908 1.00 76.56 263 ASP A N 1
ATOM 2118 C CA . ASP A 1 263 ? 35.825 -28.418 26.788 1.00 76.56 263 ASP A CA 1
ATOM 2119 C C . ASP A 1 263 ? 34.900 -29.606 26.464 1.00 76.56 263 ASP A C 1
ATOM 2121 O O . ASP A 1 263 ? 34.135 -30.045 27.326 1.00 76.56 263 ASP A O 1
ATOM 2125 N N . ASN A 1 264 ? 35.021 -30.206 25.277 1.00 77.31 264 ASN A N 1
ATOM 2126 C CA . ASN A 1 264 ? 34.217 -31.364 24.897 1.00 77.31 264 ASN A CA 1
ATOM 2127 C C . ASN A 1 264 ? 34.785 -32.666 25.469 1.00 77.31 264 ASN A C 1
ATOM 2129 O O . ASN A 1 264 ? 35.939 -33.022 25.238 1.00 77.31 264 ASN A O 1
ATOM 2133 N N . VAL A 1 265 ? 33.945 -33.435 26.164 1.00 84.81 265 VAL A N 1
ATOM 2134 C CA . VAL A 1 265 ? 34.298 -34.743 26.759 1.00 84.81 265 VAL A CA 1
ATOM 2135 C C . VAL A 1 265 ? 34.276 -35.880 25.723 1.00 84.81 265 VAL A C 1
ATOM 2137 O O . VAL A 1 265 ? 34.797 -36.964 25.977 1.00 84.81 265 VAL A O 1
ATOM 2140 N N . PHE A 1 266 ? 33.712 -35.638 24.539 1.00 84.81 266 PHE A N 1
ATOM 2141 C CA . PHE A 1 266 ? 33.593 -36.616 23.458 1.00 84.81 266 PHE A CA 1
ATOM 2142 C C . PHE A 1 266 ? 33.969 -35.994 22.113 1.00 84.81 266 PHE A C 1
ATOM 2144 O O . PHE A 1 266 ? 33.751 -34.803 21.885 1.00 84.81 266 PHE A O 1
ATOM 2151 N N . CYS A 1 267 ? 34.510 -36.803 21.205 1.00 82.44 267 CYS A N 1
ATOM 2152 C CA . CYS A 1 267 ? 34.725 -36.395 19.825 1.00 82.44 267 CYS A CA 1
ATOM 2153 C C . CYS A 1 267 ? 33.393 -36.390 19.064 1.00 82.44 267 CYS A C 1
ATOM 2155 O O . CYS A 1 267 ? 32.769 -37.436 18.904 1.00 82.44 267 CYS A O 1
ATOM 2157 N N . GLY A 1 268 ? 32.990 -35.238 18.522 1.00 79.50 268 GLY A N 1
ATOM 2158 C CA . GLY A 1 268 ? 31.758 -35.117 17.729 1.00 79.50 268 GLY A CA 1
ATOM 2159 C C . GLY A 1 268 ? 31.760 -35.895 16.405 1.00 79.50 268 GLY A C 1
ATOM 2160 O O . GLY A 1 268 ? 30.707 -36.039 15.793 1.00 79.50 268 GLY A O 1
ATOM 2161 N N . ARG A 1 269 ? 32.920 -36.404 15.960 1.00 83.31 269 ARG A N 1
ATOM 2162 C CA . ARG A 1 269 ? 33.061 -37.154 14.703 1.00 83.31 269 ARG A CA 1
ATOM 2163 C C . ARG A 1 269 ? 33.007 -38.671 14.887 1.00 83.31 269 ARG A C 1
ATOM 2165 O O . ARG A 1 269 ? 32.293 -39.331 14.143 1.00 83.31 269 ARG A O 1
ATOM 2172 N N . CYS A 1 270 ? 33.767 -39.228 15.831 1.00 83.81 270 CYS A N 1
ATOM 2173 C CA . CYS A 1 270 ? 33.840 -40.682 16.042 1.00 83.81 270 CYS A CA 1
ATOM 2174 C C . CYS A 1 270 ? 33.199 -41.163 17.353 1.00 83.81 270 CYS A C 1
ATOM 2176 O O . CYS A 1 270 ? 33.102 -42.365 17.565 1.00 83.81 270 CYS A O 1
ATOM 2178 N N . GLY A 1 271 ? 32.771 -40.253 18.234 1.00 82.19 271 GLY A N 1
ATOM 2179 C CA . GLY A 1 271 ? 32.180 -40.594 19.532 1.00 82.19 271 GLY A CA 1
ATOM 2180 C C . GLY A 1 271 ? 33.187 -40.981 20.620 1.00 82.19 271 GLY A C 1
ATOM 2181 O O . GLY A 1 271 ? 32.773 -41.249 21.746 1.00 82.19 271 GLY A O 1
ATOM 2182 N N . GLU A 1 272 ? 34.491 -40.977 20.322 1.00 83.88 272 GLU A N 1
ATOM 2183 C CA . GLU A 1 272 ? 35.537 -41.361 21.276 1.00 83.88 272 GLU A CA 1
ATOM 2184 C C . GLU A 1 272 ? 35.550 -40.450 22.509 1.00 83.88 272 GLU A C 1
ATOM 2186 O O . GLU A 1 272 ? 35.400 -39.226 22.396 1.00 83.88 272 GLU A O 1
ATOM 2191 N N . ARG A 1 273 ? 35.758 -41.031 23.696 1.00 85.88 273 ARG A N 1
ATOM 2192 C CA . ARG A 1 273 ? 35.770 -40.275 24.950 1.00 85.88 273 ARG A CA 1
ATOM 2193 C C . ARG A 1 273 ? 37.130 -39.616 25.147 1.00 85.88 273 ARG A C 1
ATOM 2195 O O . ARG A 1 273 ? 38.150 -40.268 25.342 1.00 85.88 273 ARG A O 1
ATOM 2202 N N . LEU A 1 274 ? 37.139 -38.292 25.167 1.00 81.19 274 LEU A N 1
ATOM 2203 C CA . LEU A 1 274 ? 38.346 -37.499 25.327 1.00 81.19 274 LEU A CA 1
ATOM 2204 C C . LEU A 1 274 ? 38.605 -37.263 26.825 1.00 81.19 274 LEU A C 1
ATOM 2206 O O . LEU A 1 274 ? 37.747 -36.734 27.532 1.00 81.19 274 LEU A O 1
ATOM 2210 N N . GLY A 1 275 ? 39.784 -37.648 27.331 1.00 71.56 275 GLY A N 1
ATOM 2211 C CA . GLY A 1 275 ? 40.147 -37.500 28.753 1.00 71.56 275 GLY A CA 1
ATOM 2212 C C . GLY A 1 275 ? 40.023 -36.056 29.274 1.00 71.56 275 GLY A C 1
ATOM 2213 O O . GLY A 1 275 ? 39.989 -35.107 28.497 1.00 71.56 275 GLY A O 1
ATOM 2214 N N . THR A 1 276 ? 39.951 -35.837 30.588 1.00 62.69 276 THR A N 1
ATOM 2215 C CA . THR A 1 276 ? 39.799 -34.479 31.151 1.00 62.69 276 THR A CA 1
ATOM 2216 C C . THR A 1 276 ? 41.041 -33.620 30.901 1.00 62.69 276 THR A C 1
ATOM 2218 O O . THR A 1 276 ? 42.142 -34.005 31.298 1.00 62.69 276 THR A O 1
ATOM 2221 N N . PHE A 1 277 ? 40.871 -32.439 30.300 1.00 57.53 277 PHE A N 1
ATOM 2222 C CA . PHE A 1 277 ? 41.951 -31.467 30.128 1.00 57.53 277 PHE A CA 1
ATOM 2223 C C . PHE A 1 277 ? 42.362 -30.908 31.502 1.00 57.53 277 PHE A C 1
ATOM 2225 O O . PHE A 1 277 ? 41.605 -30.177 32.140 1.00 57.53 277 PHE A O 1
ATOM 2232 N N . ARG A 1 278 ? 43.556 -31.256 32.000 1.00 52.69 278 ARG A N 1
ATOM 2233 C CA . ARG A 1 278 ? 44.138 -30.571 33.164 1.00 52.69 278 ARG A CA 1
ATOM 2234 C C . ARG A 1 278 ? 44.709 -29.243 32.675 1.00 52.69 278 ARG A C 1
ATOM 2236 O O . ARG A 1 278 ? 45.752 -29.239 32.031 1.00 52.69 278 ARG A O 1
ATOM 2243 N N . LYS A 1 279 ? 44.048 -28.120 32.987 1.00 47.66 279 LYS A N 1
ATOM 2244 C CA . LYS A 1 279 ? 44.670 -26.793 32.846 1.00 47.66 279 LYS A CA 1
ATOM 2245 C C . LYS A 1 279 ? 45.985 -26.812 33.629 1.00 47.66 279 LYS A C 1
ATOM 2247 O O . LYS A 1 279 ? 45.963 -26.995 34.846 1.00 47.66 279 LYS A O 1
ATOM 2252 N N . ALA A 1 280 ? 47.114 -26.646 32.943 1.00 44.12 280 ALA A N 1
ATOM 2253 C CA . ALA A 1 280 ? 48.368 -26.342 33.612 1.00 44.12 280 ALA A CA 1
ATOM 2254 C C . ALA A 1 280 ? 48.154 -25.040 34.396 1.00 44.12 280 ALA A C 1
ATOM 2256 O O . ALA A 1 280 ? 47.769 -24.020 33.822 1.00 44.12 280 ALA A O 1
ATOM 2257 N N . ALA A 1 281 ? 48.309 -25.102 35.718 1.00 41.12 281 ALA A N 1
ATOM 2258 C CA . ALA A 1 281 ? 48.254 -23.923 36.563 1.00 41.12 281 ALA A CA 1
ATOM 2259 C C . ALA A 1 281 ? 49.342 -22.953 36.088 1.00 41.12 281 ALA A C 1
ATOM 2261 O O . ALA A 1 281 ? 50.522 -23.303 36.075 1.00 41.12 281 ALA A O 1
ATOM 2262 N N . ALA A 1 282 ? 48.935 -21.758 35.664 1.00 40.62 282 ALA A N 1
ATOM 2263 C CA . ALA A 1 282 ? 49.857 -20.689 35.327 1.00 40.62 282 ALA A CA 1
ATOM 2264 C C . ALA A 1 282 ? 50.709 -20.370 36.564 1.00 40.62 282 ALA A C 1
ATOM 2266 O O . ALA A 1 282 ? 50.195 -19.892 37.578 1.00 40.62 282 ALA A O 1
ATOM 2267 N N . ALA A 1 283 ? 52.004 -20.670 36.484 1.00 38.84 283 ALA A N 1
ATOM 2268 C CA . ALA A 1 283 ? 52.991 -20.165 37.421 1.00 38.84 283 ALA A CA 1
ATOM 2269 C C . ALA A 1 283 ? 53.032 -18.635 37.281 1.00 38.84 283 ALA A C 1
ATOM 2271 O O . ALA A 1 283 ? 53.314 -18.113 36.202 1.00 38.84 283 ALA A O 1
ATOM 2272 N N . LYS A 1 284 ? 52.690 -17.928 38.362 1.00 37.62 284 LYS A N 1
ATOM 2273 C CA . LYS A 1 284 ? 52.903 -16.483 38.489 1.00 37.62 284 LYS A CA 1
ATOM 2274 C C . LYS A 1 284 ? 54.408 -16.201 38.613 1.00 37.62 284 LYS A C 1
ATOM 2276 O O . LYS A 1 284 ? 55.038 -16.878 39.428 1.00 37.62 284 LYS A O 1
ATOM 2281 N N . PRO A 1 285 ? 54.970 -15.221 37.889 1.00 46.12 285 PRO A N 1
ATOM 2282 C CA . PRO A 1 285 ? 56.083 -14.439 38.411 1.00 46.12 285 PRO A CA 1
ATOM 2283 C C . PRO A 1 285 ? 55.608 -13.489 39.522 1.00 46.12 285 PRO A C 1
ATOM 2285 O O . PRO A 1 285 ? 54.444 -13.019 39.457 1.00 46.12 285 PRO A O 1
#

Secondary structure (DSSP, 8-state):
------HHHHHHTPBPTTT-SBHHHHHHHHHHHHHTTGGGHHHHHHHHHHHHHHHHHHTT---HHHHHHTTHHHHHHHHHHHHHHHHHHHHT--HHHHHHTHHHHHHHHHHHHHHHHHHHHHTT-TTSTHHHHHHHHHHHHHHHHHHHHHHHHH-HHHHHHH--HHHHHHHHHHHHHHHHHSGGGS-HHHHHHHHHHHHHHHHHH---PPPPP---GGGSPPHHHHHHHHHHHHHHHHHHHHHHHHTPPEEE-TTT--EEETT-SB-TTT-PBPPP--PPP----

pLDDT: mean 86.45, std 13.08, range [34.94, 98.5]

Foldseek 3Di:
DDPPPFLLNCQQPQQQPPRRHHLVVLLVVQLVLLVLLQLCSVLLVLLSVLLVVLSVLSNVDRDNCLCVVLVLSNLSSVLSNLSSVLSVVRSPDALLLCLLCVVVNLVVSVVSLVSSLVSCVSSVVNPDPSNCVCVVCSVVSSVSSVVSSLVVLVPVVSVVVRDADPRNLVSLQSLVCCLPPVVVVDDPSSSVSSVVSSVVNCVVRVDDHDDDDPPPVVPDDPPVNVVVVVVVVVVVVVVVVVVVVVPFDWDQDPPPRDTDTLPDQADPPPRHGDDHDDPDPDDDD